Protein AF-G7L4C0-F1 (afdb_monomer_lite)

Secondary structure (DSSP, 8-state):
--HHHHHHHHHHHTTTS-HHHHHHHHHHHHHHHHHGGGS-HHHHHHHHHHHHHHHHHHHS-TTSS-SS-HHHHHHHHHHHHHHGGGGGS--SHHHHHHHHHHHHHHHHHHHHHHTT-HHHHHHHHHHHHHH--HHHHHHHHHHHHHHTTTSHHHHGGGHHHHHHHHHHHHHHHHHHHHHHHHHTT-

Foldseek 3Di:
DVVVVVVVVVVVVVVVADLVNLLVCVVPVLVVLLVQCVDDLVSVLVSLLVLLVSLCCQPVDPPDHHSDDVVSCLVVLQSLQLLLVVLPPDPDPVSNVSSVSSNVSSLSSLVSCCVRCVPVSVVSLLVQLQVPPPSNNNSSVSSCVSCCVVNVVVCVVVVVSSVVSVVVVVVVVCVVVVVVVVVVVD

Organism: Medicago truncatula (NCBI:txid3880)

Structure (mmCIF, N/CA/C/O backbone):
data_AF-G7L4C0-F1
#
_entry.id   AF-G7L4C0-F1
#
loop_
_atom_site.group_PDB
_atom_site.id
_atom_site.type_symbol
_atom_site.label_atom_id
_atom_site.label_alt_id
_atom_site.label_comp_id
_atom_site.label_asym_id
_atom_site.label_entity_id
_atom_site.label_seq_id
_atom_site.pdbx_PDB_ins_code
_atom_site.Cartn_x
_atom_site.Cartn_y
_atom_site.Cartn_z
_atom_site.occupancy
_atom_site.B_iso_or_equiv
_atom_site.auth_seq_id
_atom_site.auth_comp_id
_atom_site.auth_asym_id
_atom_site.auth_atom_id
_atom_site.pdbx_PDB_model_num
ATOM 1 N N . MET A 1 1 ? 12.589 27.013 -4.995 1.00 46.69 1 MET A N 1
ATOM 2 C CA . MET A 1 1 ? 13.591 26.708 -6.040 1.00 46.69 1 MET A CA 1
ATOM 3 C C . MET A 1 1 ? 14.436 25.452 -5.776 1.00 46.69 1 MET A C 1
ATOM 5 O O . MET A 1 1 ? 15.187 25.083 -6.658 1.00 46.69 1 MET A O 1
ATOM 9 N N . VAL A 1 2 ? 14.289 24.748 -4.636 1.00 42.28 2 VAL A N 1
ATOM 10 C CA . VAL A 1 2 ? 15.041 23.497 -4.348 1.00 42.28 2 VAL A CA 1
ATOM 11 C C . VAL A 1 2 ? 14.224 22.217 -4.628 1.00 42.28 2 VAL A C 1
ATOM 13 O O . VAL A 1 2 ? 14.793 21.168 -4.882 1.00 42.28 2 VAL A O 1
ATOM 16 N N . ARG A 1 3 ? 12.884 22.293 -4.678 1.00 45.22 3 ARG A N 1
ATOM 17 C CA . ARG A 1 3 ? 12.016 21.115 -4.902 1.00 45.22 3 ARG A CA 1
ATOM 18 C C . ARG A 1 3 ? 11.949 20.622 -6.352 1.00 45.22 3 ARG A C 1
ATOM 20 O O . ARG A 1 3 ? 11.733 19.440 -6.563 1.00 45.22 3 ARG A O 1
ATOM 27 N N . VAL A 1 4 ? 12.161 21.501 -7.331 1.00 38.66 4 VAL A N 1
ATOM 28 C CA . VAL A 1 4 ? 12.194 21.115 -8.756 1.00 38.66 4 VAL A CA 1
ATOM 29 C C . VAL A 1 4 ? 13.535 20.458 -9.095 1.00 38.66 4 VAL A C 1
ATOM 31 O O . VAL A 1 4 ? 13.555 19.432 -9.759 1.00 38.66 4 VAL A O 1
ATOM 34 N N . ALA A 1 5 ? 14.631 20.943 -8.502 1.00 39.97 5 ALA A N 1
ATOM 35 C CA . ALA A 1 5 ? 15.971 20.400 -8.713 1.00 39.97 5 ALA A CA 1
ATOM 36 C C . ALA A 1 5 ? 16.156 18.974 -8.160 1.00 39.97 5 ALA A C 1
ATOM 38 O O . ALA A 1 5 ? 16.888 18.193 -8.753 1.00 39.97 5 ALA A O 1
ATOM 39 N N . SER A 1 6 ? 15.489 18.590 -7.063 1.00 47.88 6 SER A N 1
ATOM 40 C CA . SER A 1 6 ? 15.549 17.207 -6.552 1.00 47.88 6 SER A CA 1
ATOM 41 C C . SER A 1 6 ? 14.722 16.225 -7.390 1.00 47.88 6 SER A C 1
ATOM 43 O O . SER A 1 6 ? 15.121 15.074 -7.550 1.00 47.88 6 SER A O 1
ATOM 45 N N . VAL A 1 7 ? 13.599 16.681 -7.955 1.00 45.91 7 VAL A N 1
ATOM 46 C CA . VAL A 1 7 ? 12.762 15.881 -8.865 1.00 45.91 7 VAL A CA 1
ATOM 47 C C . VAL A 1 7 ? 13.436 15.745 -10.236 1.00 45.91 7 VAL A C 1
ATOM 49 O O . VAL A 1 7 ? 13.451 14.653 -10.794 1.00 45.91 7 VAL A O 1
ATOM 52 N N . GLU A 1 8 ? 14.091 16.798 -10.736 1.00 42.41 8 GLU A N 1
ATOM 53 C CA . GLU A 1 8 ? 14.935 16.729 -11.938 1.00 42.41 8 GLU A CA 1
ATOM 54 C C . GLU A 1 8 ? 16.217 15.921 -11.716 1.00 42.41 8 GLU A C 1
ATOM 56 O O . GLU A 1 8 ? 16.622 15.195 -12.617 1.00 42.41 8 GLU A O 1
ATOM 61 N N . ALA A 1 9 ? 16.838 15.968 -10.531 1.00 46.66 9 ALA A N 1
ATOM 62 C CA . ALA A 1 9 ? 18.012 15.148 -10.226 1.00 46.66 9 ALA A CA 1
ATOM 63 C C . ALA A 1 9 ? 17.666 13.652 -10.161 1.00 46.66 9 ALA A C 1
ATOM 65 O O . ALA A 1 9 ? 18.400 12.838 -10.716 1.00 46.66 9 ALA A O 1
ATOM 66 N N . LEU A 1 10 ? 16.523 13.279 -9.572 1.00 46.22 10 LEU A N 1
ATOM 67 C CA . LEU A 1 10 ? 16.006 11.909 -9.660 1.00 46.22 10 LEU A CA 1
ATOM 68 C C . LEU A 1 10 ? 15.634 11.549 -11.107 1.00 46.22 10 LEU A C 1
ATOM 70 O O . LEU A 1 10 ? 16.031 10.487 -11.571 1.00 46.22 10 LEU A O 1
ATOM 74 N N . GLY A 1 11 ? 14.983 12.442 -11.858 1.00 47.16 11 GLY A N 1
ATOM 75 C CA . GLY A 1 11 ? 14.680 12.234 -13.281 1.00 47.16 11 GLY A CA 1
ATOM 76 C C . GLY A 1 11 ? 15.923 12.030 -14.164 1.00 47.16 11 GLY A C 1
ATOM 77 O O . GLY A 1 11 ? 15.908 11.192 -15.061 1.00 47.16 11 GLY A O 1
ATOM 78 N N . GLN A 1 12 ? 17.026 12.728 -13.872 1.00 42.75 12 GLN A N 1
ATOM 79 C CA . GLN A 1 12 ? 18.325 12.586 -14.546 1.00 42.75 12 GLN A CA 1
ATOM 80 C C . GLN A 1 12 ? 19.088 11.324 -14.097 1.00 42.75 12 GLN A C 1
ATOM 82 O O . GLN A 1 12 ? 19.770 10.698 -14.906 1.00 42.75 12 GLN A O 1
ATOM 87 N N . MET A 1 13 ? 18.947 10.895 -12.835 1.00 46.47 13 MET A N 1
ATOM 88 C CA . MET A 1 13 ? 19.546 9.649 -12.325 1.00 46.47 13 MET A CA 1
ATOM 89 C C . MET A 1 13 ? 18.789 8.388 -12.775 1.00 46.47 13 MET A C 1
ATOM 91 O O . MET A 1 13 ? 19.400 7.332 -12.933 1.00 46.47 13 MET A O 1
ATOM 95 N N . VAL A 1 14 ? 17.486 8.482 -13.051 1.00 49.28 14 VAL A N 1
ATOM 96 C CA . VAL A 1 14 ? 16.682 7.381 -13.618 1.00 49.28 14 VAL A CA 1
ATOM 97 C C . VAL A 1 14 ? 17.096 7.062 -15.066 1.00 49.28 14 VAL A C 1
ATOM 99 O O . VAL A 1 14 ? 16.916 5.935 -15.514 1.00 49.28 14 VAL A O 1
ATOM 102 N N . GLY A 1 15 ? 17.771 7.985 -15.764 1.00 50.19 15 GLY A N 1
ATOM 103 C CA . GLY A 1 15 ? 18.451 7.698 -17.034 1.00 50.19 15 GLY A CA 1
ATOM 104 C C . GLY A 1 15 ? 19.737 6.859 -16.908 1.00 50.19 15 GLY A C 1
ATOM 105 O O . GLY A 1 15 ? 20.252 6.393 -17.922 1.00 50.19 15 GLY A O 1
ATOM 106 N N . LEU A 1 16 ? 20.265 6.654 -15.691 1.00 54.69 16 LEU A N 1
ATOM 107 C CA . LEU A 1 16 ? 21.545 5.968 -15.436 1.00 54.69 16 LEU A CA 1
ATOM 108 C C . LEU A 1 16 ? 21.395 4.569 -14.822 1.00 54.69 16 LEU A C 1
ATOM 110 O O . LEU A 1 16 ? 22.325 3.768 -14.910 1.00 54.69 16 LEU A O 1
ATOM 114 N N . ILE A 1 17 ? 20.250 4.258 -14.208 1.00 68.88 17 ILE A N 1
ATOM 115 C CA . ILE A 1 17 ? 19.979 2.937 -13.630 1.00 68.88 17 ILE A CA 1
ATOM 116 C C . ILE A 1 17 ? 19.065 2.168 -14.578 1.00 68.88 17 ILE A C 1
ATOM 118 O O . ILE A 1 17 ? 17.900 2.502 -14.769 1.00 68.88 17 ILE A O 1
ATOM 122 N N . THR A 1 18 ? 19.591 1.095 -15.158 1.00 82.56 18 THR A N 1
ATOM 123 C CA . THR A 1 18 ? 18.788 0.177 -15.972 1.00 82.56 18 THR A CA 1
ATOM 124 C C . THR A 1 18 ? 17.729 -0.516 -15.114 1.00 82.56 18 THR A C 1
ATOM 126 O O . THR A 1 18 ? 17.946 -0.780 -13.928 1.00 82.56 18 THR A O 1
ATOM 129 N N . ARG A 1 19 ? 16.605 -0.918 -15.722 1.00 86.00 19 ARG A N 1
ATOM 130 C CA . ARG A 1 19 ? 15.569 -1.725 -15.051 1.00 86.00 19 ARG A CA 1
ATOM 131 C C . ARG A 1 19 ? 16.166 -2.932 -14.312 1.00 86.00 19 ARG A C 1
ATOM 133 O O . ARG A 1 19 ? 15.780 -3.223 -13.187 1.00 86.00 19 ARG A O 1
ATOM 140 N N . THR A 1 20 ? 17.162 -3.598 -14.891 1.00 86.38 20 THR A N 1
ATOM 141 C CA . THR A 1 20 ? 17.852 -4.732 -14.257 1.00 8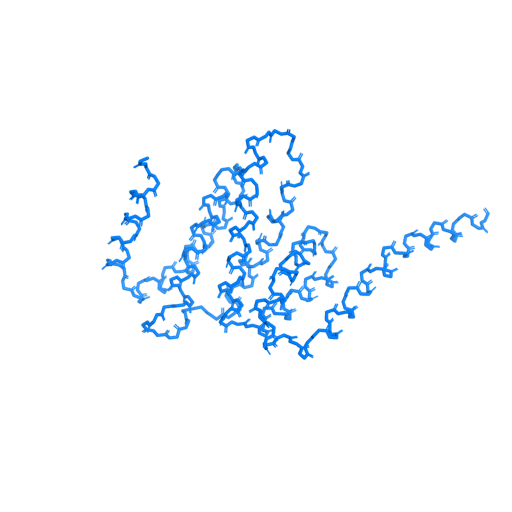6.38 20 THR A CA 1
ATOM 142 C C . THR A 1 20 ? 18.596 -4.334 -12.980 1.00 86.38 20 THR A C 1
ATOM 144 O O . THR A 1 20 ? 18.480 -5.020 -11.966 1.00 86.38 20 THR A O 1
ATOM 147 N N . GLN A 1 21 ? 19.327 -3.216 -12.999 1.00 89.50 21 GLN A N 1
ATOM 148 C CA . GLN A 1 21 ? 20.036 -2.711 -11.819 1.00 89.50 21 GLN A CA 1
ATOM 149 C C . GLN A 1 21 ? 19.066 -2.274 -10.722 1.00 89.50 21 GLN A C 1
ATOM 151 O O . GLN A 1 21 ? 19.291 -2.589 -9.554 1.00 89.50 21 GLN A O 1
ATOM 156 N N . LEU A 1 22 ? 17.965 -1.611 -11.092 1.00 90.75 22 LEU A N 1
ATOM 157 C CA . LEU A 1 22 ? 16.922 -1.259 -10.136 1.00 90.75 22 LEU A CA 1
ATOM 158 C C . LEU A 1 22 ? 16.329 -2.525 -9.505 1.00 90.75 22 LEU A C 1
ATOM 160 O O . LEU A 1 22 ? 16.267 -2.602 -8.281 1.00 90.75 22 LEU A O 1
ATOM 164 N N . LYS A 1 23 ? 15.999 -3.555 -10.303 1.00 91.69 23 LYS A N 1
ATOM 165 C CA . 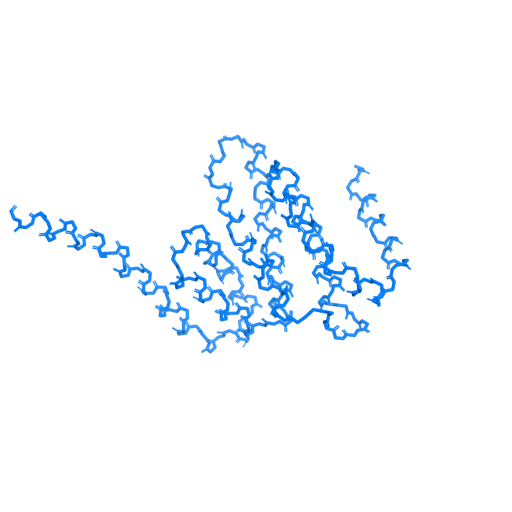LYS A 1 23 ? 15.450 -4.824 -9.788 1.00 91.69 23 LYS A CA 1
ATOM 166 C C . LYS A 1 23 ? 16.377 -5.461 -8.762 1.00 91.69 23 LYS A C 1
ATOM 168 O O . LYS A 1 23 ? 15.925 -5.873 -7.701 1.00 91.69 23 LYS A O 1
ATOM 173 N N . ALA A 1 24 ? 17.673 -5.498 -9.063 1.00 92.94 24 ALA A N 1
ATOM 174 C CA . ALA A 1 24 ? 18.680 -6.052 -8.166 1.00 92.94 24 ALA A CA 1
ATOM 175 C C . ALA A 1 24 ? 18.851 -5.239 -6.867 1.00 92.94 24 ALA A C 1
ATOM 177 O O . ALA A 1 24 ? 19.256 -5.791 -5.846 1.00 92.94 24 ALA A O 1
ATOM 178 N N . ALA A 1 25 ? 18.550 -3.937 -6.886 1.00 92.81 25 ALA A N 1
ATOM 179 C CA . ALA A 1 25 ? 18.679 -3.061 -5.725 1.00 92.81 25 ALA A CA 1
ATOM 180 C C . ALA A 1 25 ? 17.447 -3.071 -4.801 1.00 92.81 25 ALA A C 1
ATOM 182 O O . ALA A 1 25 ? 17.597 -2.805 -3.605 1.00 92.81 25 ALA A O 1
ATOM 183 N N . LEU A 1 26 ? 16.254 -3.393 -5.318 1.00 92.88 26 LEU A N 1
ATOM 184 C CA . LEU A 1 26 ? 14.985 -3.347 -4.573 1.00 92.88 26 LEU A CA 1
ATOM 185 C C . LEU A 1 26 ? 15.014 -4.076 -3.216 1.00 92.88 26 LEU A C 1
ATOM 187 O O . LEU A 1 26 ? 14.618 -3.444 -2.233 1.00 92.88 26 LEU A O 1
ATOM 191 N N . PRO A 1 27 ? 15.550 -5.312 -3.094 1.00 92.81 27 PRO A N 1
ATOM 192 C CA . PRO A 1 27 ? 15.566 -6.035 -1.818 1.00 92.81 27 PRO A CA 1
ATOM 193 C C . PRO A 1 27 ? 16.335 -5.321 -0.702 1.00 92.81 27 PRO A C 1
ATOM 195 O O . PRO A 1 27 ? 16.111 -5.589 0.473 1.00 92.81 27 PRO A O 1
ATOM 198 N N . ARG A 1 28 ? 17.255 -4.414 -1.055 1.00 93.06 28 ARG A N 1
ATOM 199 C CA . ARG A 1 28 ? 18.009 -3.596 -0.096 1.00 93.06 28 ARG A CA 1
ATOM 200 C C . ARG A 1 28 ? 17.400 -2.212 0.087 1.00 93.06 28 ARG A C 1
ATOM 202 O O . ARG A 1 28 ? 17.332 -1.727 1.209 1.00 93.06 28 ARG A O 1
ATOM 209 N N . LEU A 1 29 ? 16.965 -1.583 -1.004 1.00 92.38 29 LEU A N 1
ATOM 210 C CA . LEU A 1 29 ? 16.418 -0.226 -0.976 1.00 92.38 29 LEU A CA 1
ATOM 211 C C . LEU A 1 29 ? 15.126 -0.144 -0.166 1.00 92.38 29 LEU A C 1
ATOM 213 O O . LEU A 1 29 ? 14.980 0.777 0.633 1.00 92.38 29 LEU A O 1
ATOM 217 N N . VAL A 1 30 ? 14.212 -1.103 -0.348 1.00 93.31 30 VAL A N 1
ATOM 218 C CA . VAL A 1 30 ? 12.911 -1.086 0.332 1.00 93.31 30 VAL A CA 1
ATOM 219 C C . VAL A 1 30 ? 13.085 -1.113 1.858 1.00 93.31 30 VAL A C 1
ATOM 221 O O . VAL A 1 30 ? 12.623 -0.167 2.496 1.00 93.31 30 VAL A O 1
ATOM 224 N N . PRO A 1 31 ? 13.813 -2.074 2.470 1.00 92.88 31 PRO A N 1
ATOM 225 C CA . PRO A 1 31 ? 14.050 -2.057 3.915 1.00 92.88 31 PRO A CA 1
ATOM 226 C C . PRO A 1 31 ? 14.719 -0.773 4.417 1.00 92.88 31 PRO A C 1
ATOM 228 O O . PRO A 1 31 ? 14.292 -0.228 5.430 1.00 92.88 31 PRO A O 1
ATOM 231 N N . THR A 1 32 ? 15.719 -0.247 3.697 1.00 94.38 32 THR A N 1
ATOM 232 C CA . THR A 1 32 ? 16.396 1.002 4.086 1.00 94.38 32 THR A CA 1
ATOM 233 C C . THR A 1 32 ? 15.437 2.191 4.116 1.00 94.38 32 THR A C 1
ATOM 235 O O . THR A 1 32 ? 15.505 2.998 5.037 1.00 94.38 32 THR A O 1
ATOM 238 N N . ILE A 1 33 ? 14.518 2.298 3.152 1.00 94.25 33 ILE A N 1
ATOM 239 C CA . ILE A 1 33 ? 13.485 3.344 3.167 1.00 94.25 33 ILE A CA 1
ATOM 240 C C . ILE A 1 33 ? 12.526 3.131 4.344 1.00 94.25 33 ILE A C 1
ATOM 242 O O . ILE A 1 33 ? 12.185 4.090 5.033 1.00 94.25 33 ILE A O 1
ATOM 246 N N . LEU A 1 34 ? 12.116 1.888 4.615 1.00 93.25 34 LEU A N 1
ATOM 247 C CA . LEU A 1 34 ? 11.209 1.578 5.725 1.00 93.25 34 LEU A CA 1
ATOM 248 C C . LEU A 1 34 ? 11.815 1.911 7.101 1.00 93.25 34 LEU A C 1
ATOM 250 O O . LEU A 1 34 ? 11.098 2.343 8.002 1.00 93.25 34 LEU A O 1
ATOM 254 N N . GLU A 1 35 ? 13.132 1.789 7.275 1.00 93.62 35 GLU A N 1
ATOM 255 C CA . GLU A 1 35 ? 13.812 2.184 8.518 1.00 93.62 35 GLU A CA 1
ATOM 256 C C . GLU A 1 35 ? 13.719 3.688 8.817 1.00 93.62 35 GLU A C 1
ATOM 258 O O . GLU A 1 35 ? 13.767 4.082 9.987 1.00 93.62 35 GLU A O 1
ATOM 263 N N . LEU A 1 36 ? 13.543 4.528 7.792 1.00 92.44 36 LEU A N 1
ATOM 264 C CA . LEU A 1 36 ? 13.436 5.980 7.948 1.00 92.44 36 LEU A CA 1
ATOM 265 C C . LEU A 1 36 ? 12.127 6.417 8.618 1.00 92.44 36 LEU A C 1
ATOM 267 O O . LEU A 1 36 ? 12.099 7.482 9.224 1.00 92.44 36 LEU A O 1
ATOM 271 N N . TYR A 1 37 ? 11.077 5.588 8.613 1.00 90.25 37 TYR A N 1
ATOM 272 C CA . TYR A 1 37 ? 9.820 5.887 9.320 1.00 90.25 37 TYR A CA 1
ATOM 273 C C . TYR A 1 37 ? 9.968 5.905 10.847 1.00 90.25 37 TYR A C 1
ATOM 275 O O . TYR A 1 37 ? 9.085 6.389 11.545 1.00 90.25 37 TYR A O 1
ATOM 283 N N . LYS A 1 38 ? 11.085 5.392 11.382 1.00 88.06 38 LYS A N 1
ATOM 284 C CA . LYS A 1 38 ? 11.413 5.457 12.817 1.00 88.06 38 LYS A CA 1
ATOM 285 C C . LYS A 1 38 ? 12.023 6.805 13.229 1.00 88.06 38 LYS A C 1
ATOM 287 O O . LYS A 1 38 ? 12.398 6.972 14.388 1.00 88.06 38 LYS A O 1
ATOM 292 N N . LYS A 1 39 ? 12.240 7.711 12.273 1.00 88.69 39 LYS A N 1
ATOM 293 C CA . LYS A 1 39 ? 12.786 9.056 12.495 1.00 88.69 39 LYS A CA 1
ATOM 294 C C . LYS A 1 39 ? 11.645 10.054 12.721 1.00 88.69 39 LYS A C 1
ATOM 296 O O . LYS A 1 39 ? 10.512 9.658 12.975 1.00 88.69 39 LYS A O 1
ATOM 301 N N . ASP A 1 40 ? 11.962 11.343 12.698 1.00 87.62 40 ASP A N 1
ATOM 302 C CA . ASP A 1 40 ? 10.970 12.410 12.802 1.00 87.62 40 ASP A CA 1
ATOM 303 C C . ASP A 1 40 ? 10.009 12.453 11.596 1.00 87.62 40 ASP A C 1
ATOM 305 O O . ASP A 1 40 ? 10.216 11.798 10.568 1.00 87.62 40 ASP A O 1
ATOM 309 N N . LEU A 1 41 ? 8.939 13.239 11.743 1.00 86.12 41 LEU A N 1
ATOM 310 C CA . LEU A 1 41 ? 7.840 13.334 10.783 1.00 86.12 41 LEU A CA 1
ATOM 311 C C . LEU A 1 41 ? 8.288 13.833 9.398 1.00 86.12 41 LEU A C 1
ATOM 313 O O . LEU A 1 41 ? 7.778 13.350 8.386 1.00 86.12 41 LEU A O 1
ATOM 317 N N . ASP A 1 42 ? 9.250 14.757 9.330 1.00 88.50 42 ASP A N 1
ATOM 318 C CA . ASP A 1 42 ? 9.755 15.274 8.055 1.00 88.50 42 ASP A CA 1
ATOM 319 C C . ASP A 1 42 ? 10.533 14.192 7.297 1.00 88.50 42 ASP A C 1
ATOM 321 O O . ASP A 1 42 ? 10.352 14.011 6.087 1.00 88.50 42 ASP A O 1
ATOM 325 N N . VAL A 1 43 ? 11.362 13.420 8.006 1.00 90.50 43 VAL A N 1
ATOM 326 C CA . VAL A 1 43 ? 12.089 12.285 7.420 1.00 90.50 43 VAL A CA 1
ATOM 327 C C . VAL A 1 43 ? 11.130 11.173 6.988 1.00 90.50 43 VAL A C 1
ATOM 329 O O . VAL A 1 43 ? 11.290 10.630 5.893 1.00 90.50 43 VAL A O 1
ATOM 332 N N . ALA A 1 44 ? 10.105 10.864 7.786 1.00 90.69 44 ALA A N 1
ATOM 333 C CA . A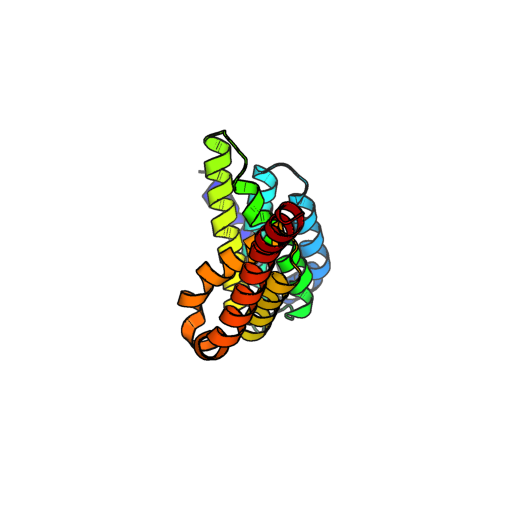LA A 1 44 ? 9.075 9.889 7.423 1.00 90.69 44 ALA A CA 1
ATOM 334 C C . ALA A 1 44 ? 8.284 10.320 6.172 1.00 90.69 44 ALA A C 1
ATOM 336 O O . ALA A 1 44 ? 8.018 9.506 5.280 1.00 90.69 44 ALA A O 1
ATOM 337 N N . PHE A 1 45 ? 7.977 11.613 6.040 1.00 91.12 45 PHE A N 1
ATOM 338 C CA . PHE A 1 45 ? 7.347 12.155 4.838 1.00 91.12 45 PHE A CA 1
ATOM 339 C C . PHE A 1 45 ? 8.236 11.982 3.597 1.00 91.12 45 PHE A C 1
ATOM 341 O O . PHE A 1 45 ? 7.777 11.469 2.574 1.00 91.12 45 PHE A O 1
ATOM 348 N N . LEU A 1 46 ? 9.526 12.326 3.686 1.00 93.00 46 LEU A N 1
ATOM 349 C CA . LEU A 1 46 ? 10.473 12.124 2.581 1.00 93.00 46 LEU A CA 1
ATOM 350 C C . LEU A 1 46 ? 10.651 10.642 2.223 1.00 93.00 46 LEU A C 1
ATOM 352 O O . LEU A 1 46 ? 10.769 10.303 1.039 1.00 93.00 46 LEU A O 1
ATOM 356 N N . ALA A 1 47 ? 10.637 9.755 3.220 1.00 94.44 47 ALA A N 1
ATOM 357 C CA . ALA A 1 47 ? 10.654 8.312 3.009 1.00 94.44 47 ALA A CA 1
ATOM 358 C C . ALA A 1 47 ? 9.406 7.843 2.247 1.00 94.44 47 ALA A C 1
ATOM 360 O O . ALA A 1 47 ? 9.522 7.033 1.328 1.00 94.44 47 ALA A O 1
ATOM 361 N N . THR A 1 48 ? 8.236 8.411 2.554 1.00 94.69 48 THR A N 1
ATOM 362 C CA . THR A 1 48 ? 6.975 8.119 1.854 1.00 94.69 48 THR A CA 1
ATOM 363 C C . THR A 1 48 ? 7.029 8.543 0.389 1.00 94.69 48 THR A C 1
ATOM 365 O O . THR A 1 48 ? 6.749 7.725 -0.485 1.00 94.69 48 THR A O 1
ATOM 368 N N . CYS A 1 49 ? 7.486 9.765 0.094 1.00 95.81 49 CYS A N 1
ATOM 369 C CA . CYS A 1 49 ? 7.670 10.221 -1.290 1.00 95.81 49 CYS A CA 1
ATOM 370 C C . CYS A 1 49 ? 8.681 9.357 -2.058 1.00 95.81 49 CYS A C 1
ATOM 372 O O . CYS A 1 49 ? 8.478 9.014 -3.223 1.00 95.81 49 CYS A O 1
ATOM 374 N N . SER A 1 50 ? 9.784 8.982 -1.405 1.00 95.56 50 SER A N 1
ATOM 375 C CA . SER A 1 50 ? 10.807 8.122 -2.012 1.00 95.56 50 SER A CA 1
ATOM 376 C C . SER A 1 50 ? 10.251 6.736 -2.332 1.00 95.56 50 SER A C 1
ATOM 378 O O . SER A 1 50 ? 10.505 6.201 -3.412 1.00 95.56 50 SER A O 1
ATOM 380 N N . LEU A 1 51 ? 9.453 6.175 -1.421 1.00 96.31 51 LEU A N 1
ATOM 381 C CA . LEU A 1 51 ? 8.795 4.891 -1.607 1.00 96.31 51 LEU A CA 1
ATOM 382 C C . LEU A 1 51 ? 7.766 4.937 -2.739 1.00 96.31 51 LEU A C 1
ATOM 384 O O . LEU A 1 51 ? 7.767 4.044 -3.578 1.00 96.31 51 LEU A O 1
ATOM 388 N N . HIS A 1 52 ? 6.937 5.979 -2.811 1.00 96.88 52 HIS A N 1
ATOM 389 C CA . HIS A 1 52 ? 5.977 6.158 -3.901 1.00 96.88 52 HIS A CA 1
ATOM 390 C C . HIS A 1 52 ? 6.677 6.199 -5.268 1.00 96.88 52 HIS A C 1
ATOM 392 O O . HIS A 1 52 ? 6.302 5.462 -6.182 1.00 96.88 52 HIS A O 1
ATOM 398 N N . ASN A 1 53 ? 7.748 6.989 -5.396 1.00 94.56 53 ASN A N 1
ATOM 399 C CA . ASN A 1 53 ? 8.543 7.048 -6.625 1.00 94.56 53 ASN A CA 1
ATOM 400 C C . ASN A 1 53 ? 9.155 5.686 -6.980 1.00 94.56 53 ASN A C 1
ATOM 402 O O . ASN A 1 53 ? 9.142 5.285 -8.145 1.00 94.56 53 ASN A O 1
ATOM 406 N N . LEU A 1 54 ? 9.651 4.952 -5.979 1.00 94.50 54 LEU A N 1
ATOM 407 C CA . LEU A 1 54 ? 10.188 3.607 -6.168 1.00 94.50 54 LEU A CA 1
ATOM 408 C C . LEU A 1 54 ? 9.107 2.619 -6.633 1.00 94.50 54 LEU A C 1
ATOM 410 O O . LEU A 1 54 ? 9.362 1.822 -7.535 1.00 94.50 54 LEU A O 1
ATOM 414 N N . LEU A 1 55 ? 7.900 2.679 -6.062 1.00 96.06 55 LEU A N 1
ATOM 415 C CA . LEU A 1 55 ? 6.755 1.859 -6.470 1.00 96.06 55 LEU A CA 1
ATOM 416 C C . LEU A 1 55 ? 6.331 2.177 -7.907 1.00 96.06 55 LEU A C 1
ATOM 418 O O . LEU A 1 55 ? 6.167 1.255 -8.698 1.00 96.06 55 LEU A O 1
ATOM 422 N N . ASN A 1 56 ? 6.242 3.454 -8.291 1.00 94.44 56 ASN A N 1
ATOM 423 C CA . ASN A 1 56 ? 5.933 3.831 -9.676 1.00 94.44 56 ASN A CA 1
ATOM 424 C C . ASN A 1 56 ? 6.971 3.271 -10.655 1.00 94.44 56 ASN A C 1
ATOM 426 O O . ASN A 1 56 ? 6.609 2.639 -11.646 1.00 94.44 56 ASN A O 1
ATOM 430 N N . ALA A 1 57 ? 8.261 3.439 -10.351 1.00 92.31 57 ALA A N 1
ATOM 431 C CA . ALA A 1 57 ? 9.338 2.940 -11.202 1.00 92.31 57 ALA A CA 1
ATOM 432 C C . ALA A 1 57 ? 9.385 1.403 -11.283 1.00 92.31 57 ALA A C 1
ATOM 434 O O . ALA A 1 57 ? 9.756 0.855 -12.321 1.00 92.31 57 ALA A O 1
ATOM 435 N N . SER A 1 58 ? 9.027 0.707 -10.199 1.00 93.94 58 SER A N 1
ATOM 436 C CA . SER A 1 58 ? 9.105 -0.757 -10.116 1.00 93.94 58 SER A CA 1
ATOM 437 C C . SER A 1 58 ? 7.851 -1.485 -10.593 1.00 93.94 58 SER A C 1
ATOM 439 O O . SER A 1 58 ? 7.961 -2.625 -11.040 1.00 93.94 58 SER A O 1
ATOM 441 N N . LEU A 1 59 ? 6.676 -0.858 -10.531 1.00 95.69 59 LEU A N 1
ATOM 442 C CA . LEU A 1 59 ? 5.399 -1.507 -10.837 1.00 95.69 59 LEU A CA 1
ATOM 443 C C . LEU A 1 59 ? 4.767 -1.017 -12.142 1.00 95.69 59 LEU A C 1
ATOM 445 O O . LEU A 1 59 ? 4.169 -1.821 -12.849 1.00 95.69 59 LEU A O 1
ATOM 449 N N . LEU A 1 60 ? 4.918 0.267 -12.482 1.00 91.94 60 LEU A N 1
ATOM 450 C CA . LEU A 1 60 ? 4.237 0.901 -13.621 1.00 91.94 60 LEU A CA 1
ATOM 451 C C . LEU A 1 60 ? 5.172 1.206 -14.802 1.00 91.94 60 LEU A C 1
ATOM 453 O O . LEU A 1 60 ? 4.845 2.017 -15.665 1.00 91.94 60 LEU A O 1
ATOM 457 N N . SER A 1 61 ? 6.358 0.595 -14.849 1.00 82.19 61 SER A N 1
ATOM 458 C CA . SER A 1 61 ? 7.303 0.834 -15.942 1.00 82.19 61 SER A CA 1
ATOM 459 C C . SER A 1 61 ? 6.741 0.358 -17.284 1.00 82.19 61 SER A C 1
ATOM 461 O O . SER A 1 61 ? 6.425 -0.815 -17.442 1.00 82.19 61 SER A O 1
ATOM 463 N N . GLU A 1 62 ? 6.742 1.226 -18.298 1.00 77.88 62 GLU A N 1
ATOM 464 C CA . GLU A 1 62 ? 6.351 0.862 -19.673 1.00 77.88 62 GLU A CA 1
ATOM 465 C C . GLU A 1 62 ? 7.296 -0.169 -20.321 1.00 77.88 62 GLU A C 1
ATOM 467 O O . GLU A 1 62 ? 6.976 -0.782 -21.336 1.00 77.88 62 GLU A O 1
ATOM 472 N N . SER A 1 63 ? 8.481 -0.374 -19.738 1.00 78.25 63 SER A N 1
ATOM 473 C CA . SER A 1 63 ? 9.544 -1.213 -20.302 1.00 78.25 63 SER A CA 1
ATOM 474 C C . SER A 1 63 ? 9.427 -2.710 -19.974 1.00 78.25 63 SER A C 1
ATOM 476 O O . SER A 1 63 ? 10.310 -3.490 -20.339 1.00 78.25 63 SER A O 1
ATOM 478 N N . GLY A 1 64 ? 8.372 -3.140 -19.276 1.00 84.31 64 GLY A N 1
ATOM 479 C CA . GLY A 1 64 ? 8.133 -4.553 -18.991 1.00 84.31 64 GLY A CA 1
ATOM 480 C C . GLY A 1 64 ? 7.126 -4.795 -17.866 1.00 84.31 64 GLY A C 1
ATOM 481 O O . GLY A 1 64 ? 6.527 -3.851 -17.366 1.00 84.31 64 GLY A O 1
ATOM 482 N N . PRO A 1 65 ? 6.949 -6.057 -17.435 1.00 91.81 65 PRO A N 1
ATOM 483 C CA . PRO A 1 65 ? 6.056 -6.382 -16.323 1.00 91.81 65 PRO A CA 1
ATOM 484 C C . PRO A 1 65 ? 6.519 -5.723 -15.008 1.00 91.81 65 PRO A C 1
ATOM 486 O O . PRO A 1 65 ? 7.651 -5.230 -14.927 1.00 91.81 65 PRO A O 1
ATOM 489 N N . PRO A 1 66 ? 5.707 -5.762 -13.944 1.00 95.06 66 PRO A N 1
ATOM 490 C CA . PRO A 1 66 ? 6.144 -5.366 -12.610 1.00 95.06 66 PRO A CA 1
ATOM 491 C C . PRO A 1 66 ? 7.437 -6.077 -12.185 1.00 95.06 66 PRO A C 1
ATOM 493 O O . PRO A 1 66 ? 7.737 -7.206 -12.583 1.00 95.06 66 PRO A O 1
ATOM 496 N N . MET A 1 67 ? 8.264 -5.383 -11.411 1.00 94.94 67 MET A N 1
ATOM 497 C CA . MET A 1 67 ? 9.566 -5.883 -10.963 1.00 94.94 67 MET A CA 1
ATOM 498 C C . MET A 1 67 ? 9.486 -6.653 -9.645 1.00 94.94 67 MET A C 1
ATOM 500 O O . MET A 1 67 ? 10.420 -7.401 -9.354 1.00 94.94 67 MET A O 1
ATOM 504 N N . LEU A 1 68 ? 8.400 -6.452 -8.901 1.00 95.12 68 LEU A N 1
ATOM 505 C CA . LEU A 1 68 ? 8.072 -7.061 -7.615 1.00 95.12 68 LEU A CA 1
ATOM 506 C C . LEU A 1 68 ? 6.725 -7.752 -7.740 1.00 95.12 68 LEU A C 1
ATOM 508 O O . LEU A 1 68 ? 5.805 -7.161 -8.316 1.00 95.12 68 LEU A O 1
ATOM 512 N N . ASP A 1 69 ? 6.611 -8.939 -7.162 1.00 96.38 69 ASP A N 1
ATOM 513 C CA . ASP A 1 69 ? 5.327 -9.613 -7.019 1.00 96.38 69 ASP A CA 1
ATOM 514 C C . ASP A 1 69 ? 4.590 -9.053 -5.794 1.00 96.38 69 ASP A C 1
ATOM 516 O O . ASP A 1 69 ? 5.162 -8.338 -4.966 1.00 96.38 69 ASP A O 1
ATOM 520 N N . PHE A 1 70 ? 3.296 -9.347 -5.656 1.00 97.81 70 PHE A N 1
ATOM 521 C CA . PHE A 1 70 ? 2.518 -8.799 -4.541 1.00 97.81 70 PHE A CA 1
ATOM 522 C C . PHE A 1 70 ? 3.059 -9.229 -3.167 1.00 97.81 70 PHE A C 1
ATOM 524 O O . PHE A 1 70 ? 3.042 -8.437 -2.224 1.00 97.81 70 PHE A O 1
ATOM 531 N N . GLU A 1 71 ? 3.584 -10.454 -3.052 1.00 96.81 71 GLU A N 1
ATOM 532 C CA . GLU A 1 71 ? 4.157 -10.981 -1.807 1.00 96.81 71 GLU A CA 1
ATOM 533 C C . GLU A 1 71 ? 5.300 -10.098 -1.282 1.00 96.81 71 GLU A C 1
ATOM 535 O O . GLU A 1 71 ? 5.302 -9.742 -0.098 1.00 96.81 71 GLU A O 1
ATOM 540 N N . ASP A 1 72 ? 6.179 -9.625 -2.174 1.00 95.50 72 ASP A N 1
ATOM 541 C CA . ASP A 1 72 ? 7.287 -8.715 -1.852 1.00 95.50 72 ASP A CA 1
ATOM 542 C C . ASP A 1 72 ? 6.800 -7.362 -1.293 1.00 95.50 72 ASP A C 1
ATOM 544 O O . ASP A 1 72 ? 7.512 -6.674 -0.555 1.00 95.50 72 ASP A O 1
ATOM 548 N N . LEU A 1 73 ? 5.573 -6.956 -1.639 1.00 97.38 73 LEU A N 1
ATOM 549 C CA . LEU A 1 73 ? 4.981 -5.680 -1.234 1.00 97.38 73 LEU A CA 1
ATOM 550 C C . LEU A 1 73 ? 4.283 -5.752 0.128 1.00 97.38 73 LEU A C 1
ATOM 552 O O . LEU A 1 73 ? 4.089 -4.714 0.762 1.00 97.38 73 LEU A O 1
ATOM 556 N N . THR A 1 74 ? 3.920 -6.940 0.614 1.00 96.62 74 THR A N 1
ATOM 557 C CA . THR A 1 74 ? 3.081 -7.101 1.817 1.00 96.62 74 THR A CA 1
ATOM 558 C C . THR A 1 74 ? 3.668 -6.449 3.073 1.00 96.62 74 THR A C 1
ATOM 560 O O . THR A 1 74 ? 2.936 -5.796 3.823 1.00 96.62 74 THR A O 1
ATOM 563 N N . LEU A 1 75 ? 4.985 -6.558 3.288 1.00 94.81 75 LEU A N 1
ATOM 564 C CA . LEU A 1 75 ? 5.684 -5.918 4.410 1.00 94.81 75 LEU A CA 1
ATOM 565 C C . LEU A 1 75 ? 5.646 -4.388 4.306 1.00 94.81 75 LEU A C 1
ATOM 567 O O . LEU A 1 75 ? 5.385 -3.689 5.289 1.00 94.81 75 LEU A O 1
ATOM 571 N N . THR A 1 76 ? 5.880 -3.875 3.100 1.00 96.44 76 THR A N 1
ATOM 572 C CA . THR A 1 76 ? 5.843 -2.443 2.789 1.00 96.44 76 THR A CA 1
ATOM 573 C C . THR A 1 76 ? 4.450 -1.882 3.055 1.00 96.44 76 THR A C 1
ATOM 575 O O . THR A 1 76 ? 4.301 -0.929 3.817 1.00 96.44 76 THR A O 1
ATOM 578 N N . LEU A 1 77 ? 3.416 -2.522 2.504 1.00 97.69 77 LEU A N 1
ATOM 579 C CA . LEU A 1 77 ? 2.019 -2.140 2.714 1.00 97.69 77 LEU A CA 1
ATOM 580 C C . LEU A 1 77 ? 1.646 -2.208 4.197 1.00 97.69 77 LEU A C 1
ATOM 582 O O . LEU A 1 77 ? 1.041 -1.278 4.720 1.00 97.69 77 LEU A O 1
ATOM 586 N N . GLY A 1 78 ? 2.054 -3.272 4.895 1.00 95.56 78 GLY A N 1
ATOM 587 C CA . GLY A 1 78 ? 1.817 -3.438 6.328 1.00 95.56 78 GLY A CA 1
ATOM 588 C C . GLY A 1 78 ? 2.434 -2.322 7.170 1.00 95.56 78 GLY A C 1
ATOM 589 O O . GLY A 1 78 ? 1.808 -1.877 8.126 1.00 95.56 78 GLY A O 1
ATOM 590 N N . THR A 1 79 ? 3.612 -1.833 6.777 1.00 93.88 79 THR A N 1
ATOM 591 C CA . THR A 1 79 ? 4.300 -0.713 7.437 1.00 93.88 79 THR A CA 1
ATOM 592 C C . THR A 1 79 ? 3.602 0.622 7.180 1.00 93.88 79 THR A C 1
ATOM 594 O O . THR A 1 79 ? 3.531 1.456 8.076 1.00 93.88 79 THR A O 1
ATOM 597 N N . LEU A 1 80 ? 3.050 0.826 5.980 1.00 95.38 80 LEU A N 1
ATOM 598 C CA . LEU A 1 80 ? 2.376 2.071 5.601 1.00 95.38 80 LEU A CA 1
ATOM 599 C C . LEU A 1 80 ? 1.010 2.274 6.269 1.00 95.38 80 LEU A C 1
ATOM 601 O O . LEU A 1 80 ? 0.599 3.415 6.472 1.00 95.38 80 LEU A O 1
ATOM 605 N N . LEU A 1 81 ? 0.292 1.200 6.608 1.00 94.06 81 LEU A N 1
ATOM 606 C CA . LEU A 1 81 ? -1.031 1.309 7.233 1.00 94.06 81 LEU A CA 1
ATOM 607 C C . LEU A 1 81 ? -1.027 2.127 8.540 1.00 94.06 81 LEU A C 1
ATOM 609 O O . LEU A 1 81 ? -1.796 3.085 8.616 1.00 94.06 81 LEU A O 1
ATOM 613 N N . PRO A 1 82 ? -0.183 1.834 9.550 1.00 90.81 82 PRO A N 1
ATOM 614 C CA . PRO A 1 82 ? -0.164 2.609 10.792 1.00 90.81 82 PRO A CA 1
ATOM 615 C C . PRO A 1 82 ? 0.382 4.036 10.621 1.00 90.81 82 PRO A C 1
ATOM 617 O O . PRO A 1 82 ? 0.061 4.899 11.435 1.00 90.81 82 PRO A O 1
ATOM 620 N N . VAL A 1 83 ? 1.144 4.323 9.556 1.00 88.31 83 VAL A N 1
ATOM 621 C CA . VAL A 1 83 ? 1.660 5.678 9.262 1.00 88.31 83 VAL A CA 1
ATOM 622 C C . VAL A 1 83 ? 0.519 6.669 9.013 1.00 88.31 83 VAL A C 1
ATOM 624 O O . VAL A 1 83 ? 0.614 7.841 9.377 1.00 88.31 83 VAL A O 1
ATOM 627 N N . ILE A 1 84 ? -0.598 6.198 8.452 1.00 81.94 84 ILE A N 1
ATOM 628 C CA . ILE A 1 84 ? -1.812 7.001 8.239 1.00 81.94 84 ILE A CA 1
ATOM 629 C C . ILE A 1 84 ? -2.327 7.582 9.565 1.00 81.94 84 ILE A C 1
ATOM 631 O O . ILE A 1 84 ? -2.754 8.739 9.599 1.00 81.94 84 ILE A O 1
ATOM 635 N N . SER A 1 85 ? -2.243 6.799 10.645 1.00 73.00 85 SER A N 1
ATOM 636 C CA . SER A 1 85 ? -2.745 7.138 11.982 1.00 73.00 85 SER A CA 1
ATOM 637 C C . SER A 1 85 ? -1.844 8.105 12.755 1.00 73.00 85 SER A C 1
ATOM 639 O O . SER A 1 85 ? -2.319 8.763 13.670 1.00 73.00 85 SER A O 1
ATOM 641 N N . MET A 1 86 ? -0.571 8.266 12.374 1.00 68.88 86 MET A N 1
ATOM 642 C CA . MET A 1 86 ? 0.375 9.159 13.075 1.00 68.88 86 MET A CA 1
ATOM 643 C C . MET A 1 86 ? -0.027 10.647 13.010 1.00 68.88 86 MET A C 1
ATOM 645 O O . MET A 1 86 ? 0.496 11.472 13.752 1.00 68.88 86 MET A O 1
ATOM 649 N N . ASN A 1 87 ? -0.980 10.995 12.142 1.00 58.53 87 ASN A N 1
ATOM 650 C CA . ASN A 1 87 ? -1.376 12.373 11.842 1.00 58.53 87 ASN A CA 1
ATOM 651 C C . ASN A 1 87 ? -2.532 12.904 12.706 1.00 58.53 87 ASN A C 1
ATOM 653 O O . ASN A 1 87 ? -2.907 14.066 12.559 1.00 58.53 87 ASN A O 1
ATOM 657 N N . SER A 1 88 ? -3.138 12.079 13.570 1.00 52.16 88 SER A N 1
ATOM 658 C CA . SER A 1 88 ? -4.285 12.496 14.394 1.00 52.16 88 SER A CA 1
ATOM 659 C C . SER A 1 88 ? -3.910 13.150 15.729 1.00 52.16 88 SER A C 1
ATOM 661 O O . SER A 1 88 ? -4.796 13.674 16.400 1.00 52.16 88 SER A O 1
ATOM 663 N N . GLU A 1 89 ? -2.634 13.134 16.131 1.00 50.81 89 GLU A N 1
ATOM 664 C CA . GLU A 1 89 ? -2.221 13.497 17.500 1.00 50.81 89 GLU A CA 1
ATOM 665 C C . GLU A 1 89 ? -1.484 14.847 17.632 1.00 50.81 89 GLU A C 1
ATOM 667 O O . GLU A 1 89 ? -1.393 15.388 18.737 1.00 50.81 89 GLU A O 1
ATOM 672 N N . SER A 1 90 ? -0.986 15.445 16.542 1.00 53.62 90 SER A N 1
ATOM 673 C CA . SER A 1 90 ? -0.162 16.665 16.612 1.00 53.62 90 SER A CA 1
ATOM 674 C C . SER A 1 90 ? -1.001 17.950 16.701 1.00 53.62 90 SER A C 1
ATOM 676 O O . SER A 1 90 ? -1.800 18.241 15.809 1.00 53.62 90 SER A O 1
ATOM 678 N N . LYS A 1 91 ? -0.782 18.758 17.750 1.00 52.78 91 LYS A N 1
ATOM 679 C CA . LYS A 1 91 ? -1.455 20.057 17.979 1.00 52.78 91 LYS A CA 1
ATOM 680 C C . LYS A 1 91 ? -0.806 21.245 17.249 1.00 52.78 91 LYS A C 1
ATOM 682 O O . LYS A 1 91 ? -1.398 22.324 17.228 1.00 52.78 91 LYS A O 1
ATOM 687 N N . ASP A 1 92 ? 0.365 21.053 16.642 1.00 61.84 92 ASP A N 1
ATOM 688 C CA . ASP A 1 92 ? 1.102 22.104 15.938 1.00 61.84 92 ASP A CA 1
ATOM 689 C C . ASP A 1 92 ? 0.683 22.212 14.462 1.00 61.84 92 ASP A C 1
ATOM 691 O O . ASP A 1 92 ? 0.574 21.222 13.735 1.00 61.84 92 ASP A O 1
ATOM 695 N N . GLN A 1 93 ? 0.438 23.444 13.996 1.00 61.62 93 GLN A N 1
ATOM 696 C CA . GLN A 1 93 ? -0.085 23.711 12.645 1.00 61.62 93 GLN A CA 1
ATOM 697 C C . GLN A 1 93 ? 0.869 23.271 11.518 1.00 61.62 93 GLN A C 1
ATOM 699 O O . GLN A 1 93 ? 0.413 22.924 10.425 1.00 61.62 93 GLN A O 1
ATOM 704 N N . THR A 1 94 ? 2.184 23.296 11.757 1.00 63.25 94 THR A N 1
ATOM 705 C CA . THR A 1 94 ? 3.203 22.860 10.787 1.00 63.25 94 THR A CA 1
ATOM 706 C C . THR A 1 94 ? 3.176 21.350 10.599 1.00 63.25 94 THR A C 1
ATOM 708 O O . THR A 1 94 ? 3.108 20.878 9.461 1.00 63.25 94 THR A O 1
ATOM 711 N N . ASP A 1 95 ? 3.118 20.610 11.702 1.00 62.78 95 ASP A N 1
ATOM 712 C CA . ASP A 1 95 ? 3.109 19.147 11.727 1.00 62.78 95 ASP A CA 1
ATOM 713 C C . ASP A 1 95 ? 1.810 18.608 11.135 1.00 62.78 95 ASP A C 1
ATOM 715 O O . ASP A 1 95 ? 1.827 17.673 10.337 1.00 62.78 95 ASP A O 1
ATOM 719 N N . PHE A 1 96 ? 0.691 19.296 11.384 1.00 71.88 96 PHE A N 1
ATOM 720 C CA . PHE A 1 96 ? -0.583 19.006 10.732 1.00 71.88 96 PHE A CA 1
ATOM 721 C C . PHE A 1 96 ? -0.493 19.095 9.195 1.00 71.88 96 PHE A C 1
ATOM 723 O O . PHE A 1 96 ? -1.038 18.254 8.474 1.00 71.88 96 PHE A O 1
ATOM 730 N N . SER A 1 97 ? 0.230 20.089 8.660 1.00 81.38 97 SER A N 1
ATOM 731 C CA . SER A 1 97 ? 0.414 20.235 7.208 1.00 81.38 97 SER A CA 1
ATOM 732 C C . SER A 1 97 ? 1.302 19.144 6.610 1.00 81.38 97 SER A C 1
ATOM 734 O O . SER A 1 97 ? 1.054 18.713 5.480 1.00 81.38 97 SER A O 1
ATOM 736 N N . VAL A 1 98 ? 2.354 18.723 7.318 1.00 83.44 98 VAL A N 1
ATOM 737 C CA . VAL A 1 98 ? 3.233 17.630 6.871 1.00 83.44 98 VAL A CA 1
ATOM 738 C C . VAL A 1 98 ? 2.488 16.303 6.945 1.00 83.44 98 VAL A C 1
ATOM 740 O O . VAL A 1 98 ? 2.496 15.546 5.975 1.00 83.44 98 VAL A O 1
ATOM 743 N N . GLY A 1 99 ? 1.743 16.077 8.023 1.00 85.12 99 GLY A N 1
ATOM 744 C CA . GLY A 1 99 ? 0.956 14.871 8.209 1.00 85.12 99 GLY A CA 1
ATOM 745 C C . GLY A 1 99 ? -0.115 14.666 7.139 1.00 85.12 99 GLY A C 1
ATOM 746 O O . GLY A 1 99 ? -0.255 13.571 6.599 1.00 85.12 99 GLY A O 1
ATOM 747 N N . LEU A 1 100 ? -0.809 15.732 6.721 1.00 87.19 100 LEU A N 1
ATOM 748 C CA . LEU A 1 100 ? -1.767 15.646 5.612 1.00 87.19 100 LEU A CA 1
ATOM 749 C C . LEU A 1 100 ? -1.093 15.304 4.272 1.00 87.19 100 LEU A C 1
ATOM 751 O O . LEU A 1 100 ? -1.650 14.559 3.464 1.00 87.19 100 LEU A O 1
ATOM 755 N N . LYS A 1 101 ? 0.109 15.835 4.018 1.00 91.06 101 LYS A N 1
ATOM 756 C CA . LYS A 1 101 ? 0.878 15.486 2.813 1.00 91.06 101 LYS A CA 1
ATOM 757 C C . LYS A 1 101 ? 1.314 14.027 2.855 1.00 91.06 101 LYS A C 1
ATOM 759 O O . LYS A 1 101 ? 1.150 13.333 1.859 1.00 91.06 101 LYS A O 1
ATOM 764 N N . MET A 1 102 ? 1.802 13.563 4.003 1.00 91.12 102 MET A N 1
ATOM 765 C CA . MET A 1 102 ? 2.174 12.166 4.207 1.00 91.12 102 MET A CA 1
ATOM 766 C C . MET A 1 102 ? 0.974 11.240 4.016 1.00 91.12 102 MET A C 1
ATOM 768 O O . MET A 1 102 ? 1.077 10.276 3.268 1.00 91.12 102 MET A O 1
ATOM 772 N N . TYR A 1 103 ? -0.185 11.572 4.592 1.00 91.88 103 TYR A N 1
ATOM 773 C CA . TYR A 1 103 ? -1.435 10.842 4.375 1.00 91.88 103 TYR A CA 1
ATOM 774 C C . TYR A 1 103 ? -1.741 10.668 2.883 1.00 91.88 103 TYR A C 1
ATOM 776 O O . TYR A 1 103 ? -1.970 9.549 2.428 1.00 91.88 103 TYR A O 1
ATOM 784 N N . ASN A 1 104 ? -1.718 11.761 2.112 1.00 93.50 104 ASN A N 1
ATOM 785 C CA . ASN A 1 104 ? -2.000 11.712 0.677 1.00 93.50 104 ASN A CA 1
ATOM 786 C C . ASN A 1 104 ? -0.964 10.873 -0.078 1.00 93.50 104 ASN A C 1
ATOM 788 O O . ASN A 1 104 ? -1.329 10.088 -0.949 1.00 93.50 104 ASN A O 1
ATOM 792 N N . GLU A 1 105 ? 0.311 10.996 0.280 1.00 95.62 105 GLU A N 1
ATOM 793 C CA . GLU A 1 105 ? 1.380 10.239 -0.365 1.00 95.62 105 GLU A CA 1
ATOM 794 C C . GLU A 1 105 ? 1.263 8.733 -0.088 1.00 95.62 105 GLU A C 1
ATOM 796 O O . GLU A 1 105 ? 1.424 7.923 -0.998 1.00 95.62 105 GLU A O 1
ATOM 801 N N . VAL A 1 106 ? 0.874 8.341 1.132 1.00 96.75 106 VAL A N 1
ATOM 802 C CA . VAL A 1 106 ? 0.555 6.940 1.443 1.00 96.75 106 VAL A CA 1
ATOM 803 C C . VAL A 1 106 ? -0.608 6.448 0.578 1.00 96.75 106 VAL A C 1
ATOM 805 O O . VAL A 1 106 ? -0.523 5.360 0.010 1.00 96.75 106 VAL A O 1
ATOM 808 N N . GLN A 1 107 ? -1.675 7.240 0.419 1.00 97.00 107 GLN A N 1
ATOM 809 C CA . GLN A 1 107 ? -2.788 6.875 -0.467 1.00 97.00 107 GLN A CA 1
ATOM 810 C C . GLN A 1 107 ? -2.325 6.653 -1.914 1.00 97.00 107 GLN A C 1
ATOM 812 O O . GLN A 1 107 ? -2.776 5.708 -2.565 1.00 97.00 107 GLN A O 1
ATOM 817 N N . HIS A 1 108 ? -1.383 7.466 -2.397 1.00 97.56 108 HIS A N 1
ATOM 818 C CA . HIS A 1 108 ? -0.776 7.285 -3.713 1.00 97.56 108 HIS A CA 1
ATOM 819 C C . HIS A 1 108 ? 0.041 5.992 -3.816 1.00 97.56 108 HIS A C 1
ATOM 821 O O . HIS A 1 108 ? -0.153 5.260 -4.783 1.00 97.56 108 HIS A O 1
ATOM 827 N N . CYS A 1 109 ? 0.847 5.635 -2.807 1.00 98.25 109 CYS A N 1
ATOM 828 C CA . CYS A 1 109 ? 1.531 4.334 -2.766 1.00 98.25 109 CYS A CA 1
ATOM 829 C C . CYS A 1 109 ? 0.548 3.166 -2.946 1.00 98.25 109 CYS A C 1
ATOM 831 O O . CYS A 1 109 ? 0.776 2.270 -3.759 1.00 98.25 109 CYS A O 1
ATOM 833 N N . PHE A 1 110 ? -0.562 3.182 -2.203 1.00 98.56 110 PHE A N 1
ATOM 834 C CA . PHE A 1 110 ? -1.582 2.137 -2.288 1.00 98.56 110 PHE A CA 1
ATOM 835 C C . PHE A 1 110 ? -2.307 2.130 -3.638 1.00 98.56 110 PHE A C 1
ATOM 837 O O . PHE A 1 110 ? -2.603 1.055 -4.156 1.00 98.56 110 PHE A O 1
ATOM 844 N N . LEU A 1 111 ? -2.562 3.297 -4.235 1.00 98.50 111 LEU A N 1
ATOM 845 C CA . LEU A 1 111 ? -3.138 3.383 -5.577 1.00 98.50 111 LEU A CA 1
ATOM 846 C C . LEU A 1 111 ? -2.197 2.787 -6.628 1.00 98.50 111 LEU A C 1
ATOM 848 O O . LEU A 1 111 ? -2.652 1.978 -7.429 1.00 98.50 111 LEU A O 1
ATOM 852 N N . THR A 1 112 ? -0.901 3.114 -6.596 1.00 98.38 112 THR A N 1
ATOM 853 C CA . THR A 1 112 ? 0.106 2.540 -7.505 1.00 98.38 112 THR A CA 1
ATOM 854 C C . THR A 1 112 ? 0.100 1.014 -7.452 1.00 98.38 112 THR A C 1
ATOM 856 O O . THR A 1 112 ? 0.094 0.363 -8.493 1.00 98.38 112 THR A O 1
ATOM 859 N N . VAL A 1 113 ? 0.035 0.432 -6.251 1.00 98.62 113 VAL A N 1
ATOM 860 C CA . VAL A 1 113 ? -0.068 -1.026 -6.089 1.00 98.62 113 VAL A CA 1
ATOM 861 C C . VAL A 1 113 ? -1.410 -1.549 -6.600 1.00 98.62 113 VAL A C 1
ATOM 863 O O . VAL A 1 113 ? -1.441 -2.551 -7.307 1.00 98.62 113 VAL A O 1
ATOM 866 N N . GLY A 1 114 ? -2.515 -0.871 -6.294 1.00 98.38 114 GLY A N 1
ATOM 867 C CA . GLY A 1 114 ? -3.859 -1.290 -6.694 1.00 98.38 114 GLY A CA 1
ATOM 868 C C . GLY A 1 114 ? -4.122 -1.235 -8.199 1.00 98.38 114 GLY A C 1
ATOM 869 O O . GLY A 1 114 ? -4.962 -1.985 -8.685 1.00 98.38 114 GLY A O 1
ATOM 870 N N . LEU A 1 115 ? -3.391 -0.403 -8.945 1.00 97.56 115 LEU A N 1
ATOM 871 C CA . LEU A 1 115 ? -3.438 -0.387 -10.411 1.00 97.56 115 LEU A CA 1
ATOM 872 C C . LEU A 1 115 ? -2.816 -1.644 -11.040 1.00 97.56 115 LEU A C 1
ATOM 874 O O . LEU A 1 115 ? -3.136 -1.967 -12.180 1.00 97.56 115 LEU A O 1
ATOM 878 N N . VAL A 1 116 ? -1.945 -2.348 -10.310 1.00 98.00 116 VAL A N 1
ATOM 879 C CA . VAL A 1 116 ? -1.235 -3.545 -10.790 1.00 98.00 116 VAL A CA 1
ATOM 880 C C . VAL A 1 116 ? -1.793 -4.826 -10.171 1.00 98.00 116 VAL A C 1
ATOM 882 O O . VAL A 1 116 ? -1.999 -5.812 -10.872 1.00 98.00 116 VAL A O 1
ATOM 885 N N . TYR A 1 117 ? -2.080 -4.798 -8.870 1.00 98.50 117 TYR A N 1
ATOM 886 C CA . TYR A 1 117 ? -2.536 -5.937 -8.072 1.00 98.50 117 TYR A CA 1
ATOM 887 C C . TYR A 1 117 ? -3.859 -5.622 -7.352 1.00 98.50 117 TYR A C 1
ATOM 889 O O . TYR A 1 117 ? -3.909 -5.630 -6.117 1.00 98.50 117 TYR A O 1
ATOM 897 N N . PRO A 1 118 ? -4.949 -5.296 -8.076 1.00 98.12 118 PRO A N 1
ATOM 898 C CA . PRO A 1 118 ? -6.193 -4.849 -7.452 1.00 98.12 118 PRO A CA 1
ATOM 899 C C . PRO A 1 118 ? -6.802 -5.910 -6.529 1.00 98.12 118 PRO A C 1
ATOM 901 O O . PRO A 1 118 ? -7.340 -5.572 -5.473 1.00 98.12 118 PRO A O 1
ATOM 904 N N . ASP A 1 119 ? -6.722 -7.183 -6.905 1.00 97.88 119 ASP A N 1
ATOM 905 C CA . ASP A 1 119 ? -7.409 -8.272 -6.210 1.00 97.88 119 ASP A CA 1
ATOM 906 C C . ASP A 1 119 ? -6.680 -8.675 -4.932 1.00 97.88 119 ASP A C 1
ATOM 908 O O . ASP A 1 119 ? -7.293 -8.725 -3.860 1.00 97.88 119 ASP A O 1
ATOM 912 N N . ASP A 1 120 ? -5.364 -8.863 -5.024 1.00 98.62 120 ASP A N 1
ATOM 913 C CA . ASP A 1 120 ? -4.514 -9.148 -3.873 1.00 98.62 120 ASP A CA 1
ATOM 914 C C . ASP A 1 120 ? -4.526 -7.992 -2.872 1.00 98.62 120 ASP A C 1
ATOM 916 O O . ASP A 1 120 ? -4.652 -8.212 -1.663 1.00 98.62 120 ASP A O 1
ATOM 920 N N . LEU A 1 121 ? -4.491 -6.744 -3.361 1.00 98.69 121 LEU A N 1
ATOM 921 C CA . LEU A 1 121 ? -4.566 -5.574 -2.494 1.00 98.69 121 LEU A CA 1
ATOM 922 C C . LEU A 1 121 ? -5.901 -5.504 -1.747 1.00 98.69 121 LEU A C 1
ATOM 924 O O . LEU A 1 121 ? -5.918 -5.212 -0.549 1.00 98.69 121 LEU A O 1
ATOM 928 N N . PHE A 1 122 ? -7.017 -5.787 -2.423 1.00 98.44 122 PHE A N 1
ATOM 929 C CA . PHE A 1 122 ? -8.326 -5.814 -1.774 1.00 98.44 122 PHE A CA 1
ATOM 930 C C . PHE A 1 122 ? -8.360 -6.840 -0.637 1.00 98.44 122 PHE A C 1
ATOM 932 O O . PHE A 1 122 ? -8.754 -6.511 0.485 1.00 98.44 122 PHE A O 1
ATOM 939 N N . LEU A 1 123 ? -7.911 -8.070 -0.907 1.00 97.94 123 LEU A N 1
ATOM 940 C CA . LEU A 1 123 ? -7.872 -9.139 0.091 1.00 97.94 123 LEU A CA 1
ATOM 941 C C . LEU A 1 123 ? -6.939 -8.796 1.253 1.00 97.94 123 LEU A C 1
ATOM 943 O O . LEU A 1 123 ? -7.305 -8.999 2.411 1.00 97.94 123 LEU A O 1
ATOM 947 N N . PHE A 1 124 ? -5.770 -8.224 0.968 1.00 98.12 124 PHE A N 1
ATOM 948 C CA . PHE A 1 124 ? -4.837 -7.750 1.984 1.00 98.12 124 PHE A CA 1
ATOM 949 C C . PHE A 1 124 ? -5.488 -6.724 2.921 1.00 98.12 124 PHE A C 1
ATOM 951 O O . PHE A 1 124 ? -5.432 -6.888 4.141 1.00 98.12 124 PHE A O 1
ATOM 958 N N . LEU A 1 125 ? -6.149 -5.698 2.375 1.00 97.56 125 LEU A N 1
ATOM 959 C CA . LEU A 1 125 ? -6.791 -4.642 3.165 1.00 97.56 125 LEU A CA 1
ATOM 960 C C . LEU A 1 125 ? -7.961 -5.179 3.999 1.00 97.56 125 LEU A C 1
ATOM 962 O O . LEU A 1 125 ? -8.057 -4.878 5.188 1.00 97.56 125 LEU A O 1
ATOM 966 N N . VAL A 1 126 ? -8.814 -6.024 3.411 1.00 96.00 126 VAL A N 1
ATOM 967 C CA . VAL A 1 126 ? -9.922 -6.671 4.132 1.00 96.00 126 VAL A CA 1
ATOM 968 C C . VAL A 1 126 ? -9.400 -7.564 5.259 1.00 96.00 126 VAL A C 1
ATOM 970 O O . VAL A 1 126 ? -9.938 -7.538 6.366 1.00 96.00 126 VAL A O 1
ATOM 973 N N . ASN A 1 127 ? -8.323 -8.316 5.025 1.00 95.06 127 ASN A N 1
ATOM 974 C CA . ASN A 1 127 ? -7.692 -9.123 6.067 1.00 95.06 127 ASN A CA 1
ATOM 975 C C . ASN A 1 127 ? -7.098 -8.252 7.177 1.00 95.06 127 ASN A C 1
ATOM 977 O O . ASN A 1 127 ? -7.255 -8.581 8.350 1.00 95.06 127 ASN A O 1
ATOM 981 N N . LYS A 1 128 ? -6.495 -7.105 6.846 1.00 93.38 128 LYS A N 1
ATOM 982 C CA . LYS A 1 128 ? -6.002 -6.150 7.849 1.00 93.38 128 LYS A CA 1
ATOM 983 C C . LYS A 1 128 ? -7.127 -5.597 8.723 1.00 93.38 128 LYS A C 1
ATOM 985 O O . LYS A 1 128 ? -6.935 -5.506 9.930 1.00 93.38 128 LYS A O 1
ATOM 990 N N . CYS A 1 129 ? -8.316 -5.361 8.165 1.00 91.06 129 CYS A N 1
ATOM 991 C CA . CYS A 1 129 ? -9.501 -5.022 8.959 1.00 91.06 129 CYS A CA 1
ATOM 992 C C . CYS A 1 129 ? -9.929 -6.141 9.926 1.00 91.06 129 CYS A C 1
ATOM 994 O O . CYS A 1 129 ? -10.526 -5.853 10.954 1.00 91.06 129 CYS A O 1
ATOM 996 N N . ARG A 1 130 ? -9.627 -7.412 9.637 1.00 87.44 130 ARG A N 1
ATOM 997 C CA . ARG A 1 130 ? -9.992 -8.557 10.494 1.00 87.44 130 ARG A CA 1
ATOM 998 C C . ARG A 1 130 ? -8.980 -8.838 11.610 1.00 87.44 130 ARG A C 1
ATOM 1000 O O . ARG A 1 130 ? -9.348 -9.476 12.593 1.00 87.44 130 ARG A O 1
ATOM 1007 N N . LEU A 1 131 ? -7.733 -8.374 11.470 1.00 83.12 131 LEU A N 1
ATOM 1008 C CA . LEU A 1 131 ? -6.659 -8.582 12.455 1.00 83.12 131 LEU A CA 1
ATOM 1009 C C . LEU A 1 131 ? -6.765 -7.676 13.691 1.00 83.12 131 LEU A C 1
ATOM 1011 O O . LEU A 1 131 ? -6.142 -7.979 14.702 1.00 83.12 131 LEU A O 1
ATOM 1015 N N . LYS A 1 132 ? -7.569 -6.605 13.632 1.00 74.56 132 LYS A N 1
ATOM 1016 C CA . LYS A 1 132 ? -7.945 -5.759 14.786 1.00 74.56 132 LYS A CA 1
ATOM 1017 C C . LYS A 1 132 ? -6.777 -5.078 15.506 1.00 74.56 132 LYS A C 1
ATOM 1019 O O . LYS A 1 132 ? -6.904 -4.648 16.647 1.00 74.56 132 LYS A O 1
ATOM 1024 N N . GLU A 1 133 ? -5.651 -4.912 14.826 1.00 83.56 133 GLU A N 1
ATOM 1025 C CA . GLU A 1 133 ? -4.623 -3.956 15.232 1.00 83.56 133 GLU A CA 1
ATOM 1026 C C . GLU A 1 133 ? -5.150 -2.548 14.939 1.00 83.56 133 GLU A C 1
ATOM 1028 O O . GLU A 1 133 ? -5.369 -2.219 13.773 1.00 83.56 133 GLU A O 1
ATOM 1033 N N . GLU A 1 134 ? -5.388 -1.729 15.965 1.00 84.19 134 GLU A N 1
ATOM 1034 C CA . GLU A 1 134 ? -6.144 -0.471 15.845 1.00 84.19 134 GLU A CA 1
ATOM 1035 C C . GLU A 1 134 ? -5.589 0.466 14.756 1.00 84.19 134 GLU A C 1
ATOM 1037 O O . GLU A 1 134 ? -6.310 0.832 13.823 1.00 84.19 134 GLU A O 1
ATOM 1042 N N . ALA A 1 135 ? -4.288 0.774 14.800 1.00 88.06 135 ALA A N 1
ATOM 1043 C CA . ALA A 1 135 ? -3.652 1.663 13.828 1.00 88.06 135 ALA A CA 1
ATOM 1044 C C . ALA A 1 135 ? -3.657 1.084 12.400 1.00 88.06 135 ALA A C 1
ATOM 1046 O O . ALA A 1 135 ? -4.001 1.788 11.450 1.00 88.06 135 ALA A O 1
ATOM 1047 N N . SER A 1 136 ? -3.335 -0.204 12.242 1.00 90.88 136 SER A N 1
ATOM 1048 C CA . SER A 1 136 ? -3.347 -0.891 10.943 1.00 90.88 136 SER A CA 1
ATOM 1049 C C . SER A 1 136 ? -4.762 -0.984 10.356 1.00 90.88 136 SER A C 1
ATOM 1051 O O . SER A 1 136 ? -4.954 -0.816 9.151 1.00 90.88 136 SER A O 1
ATOM 1053 N N . THR A 1 137 ? -5.762 -1.229 11.206 1.00 92.12 137 THR A N 1
ATOM 1054 C CA . THR A 1 137 ? -7.181 -1.334 10.838 1.00 92.12 137 THR A CA 1
ATOM 1055 C C . THR A 1 137 ? -7.715 0.014 10.373 1.00 92.12 137 THR A C 1
ATOM 1057 O O . THR A 1 137 ? -8.337 0.097 9.312 1.00 92.12 137 THR A O 1
ATOM 1060 N N . PHE A 1 138 ? -7.426 1.084 11.119 1.00 90.31 138 PHE A N 1
ATOM 1061 C CA . PHE A 1 138 ? -7.781 2.447 10.731 1.00 90.31 138 PHE A CA 1
ATOM 1062 C C . PHE A 1 138 ? -7.156 2.832 9.385 1.00 90.31 138 PHE A C 1
ATOM 1064 O O . PHE A 1 138 ? -7.855 3.313 8.486 1.00 90.31 138 PHE A O 1
ATOM 1071 N N . GLY A 1 139 ? -5.859 2.553 9.215 1.00 92.31 139 GLY A N 1
ATOM 1072 C CA . GLY A 1 139 ? -5.154 2.758 7.955 1.00 92.31 139 GLY A CA 1
ATOM 1073 C C . GLY A 1 139 ? -5.815 2.013 6.795 1.00 92.31 139 GLY A C 1
ATOM 1074 O O . GLY A 1 139 ? -6.076 2.609 5.749 1.00 92.31 139 GLY A O 1
ATOM 1075 N N . ALA A 1 140 ? -6.172 0.741 6.994 1.00 95.75 140 ALA A N 1
ATOM 1076 C CA . ALA A 1 140 ? -6.785 -0.084 5.956 1.00 95.75 140 ALA A CA 1
ATOM 1077 C C . ALA A 1 140 ? -8.149 0.467 5.523 1.00 95.75 140 ALA A C 1
ATOM 1079 O O . ALA A 1 140 ? -8.416 0.572 4.328 1.00 95.75 140 ALA A O 1
ATOM 1080 N N . LEU A 1 141 ? -8.983 0.900 6.473 1.00 93.81 141 LEU A N 1
ATOM 1081 C CA . LEU A 1 141 ? -10.274 1.532 6.184 1.00 93.81 141 LEU A CA 1
ATOM 1082 C C . LEU A 1 141 ? -10.115 2.858 5.428 1.00 93.81 141 LEU A C 1
ATOM 1084 O O . LEU A 1 141 ? -10.870 3.131 4.492 1.00 93.81 141 LEU A O 1
ATOM 1088 N N . CYS A 1 142 ? -9.118 3.669 5.796 1.00 94.19 142 CYS A N 1
ATOM 1089 C CA . CYS A 1 142 ? -8.801 4.909 5.090 1.00 94.19 142 CYS A CA 1
ATOM 1090 C C . CYS A 1 142 ? -8.394 4.644 3.634 1.00 94.19 142 CYS A C 1
ATOM 1092 O O . CYS A 1 142 ? -8.893 5.315 2.729 1.00 94.19 142 CYS A O 1
ATOM 1094 N N . VAL A 1 143 ? -7.531 3.650 3.405 1.00 97.19 143 VAL A N 1
ATOM 1095 C CA . VAL A 1 143 ? -7.114 3.227 2.059 1.00 97.19 143 VAL A CA 1
ATOM 1096 C C . VAL A 1 143 ? -8.288 2.672 1.259 1.00 97.19 143 VAL A C 1
ATOM 1098 O O . VAL A 1 143 ? -8.509 3.092 0.127 1.00 97.19 143 VAL A O 1
ATOM 1101 N N . LEU A 1 144 ? -9.100 1.790 1.844 1.00 96.75 144 LEU A N 1
ATOM 1102 C CA . LEU A 1 144 ? -10.294 1.243 1.193 1.00 96.75 144 LEU A CA 1
ATOM 1103 C C . LEU A 1 144 ? -11.249 2.357 0.753 1.00 96.75 144 LEU A C 1
ATOM 1105 O O . LEU A 1 144 ? -11.675 2.381 -0.400 1.00 96.75 144 LEU A O 1
ATOM 1109 N N . LYS A 1 145 ? -11.532 3.329 1.630 1.00 94.62 145 LYS A N 1
ATOM 1110 C CA . LYS A 1 145 ? -12.358 4.501 1.301 1.00 94.62 145 LYS A CA 1
ATOM 1111 C C . LYS A 1 145 ? -11.788 5.293 0.121 1.00 94.62 145 LYS A C 1
ATOM 1113 O O . LYS A 1 145 ? -12.550 5.753 -0.728 1.00 94.62 145 LYS A O 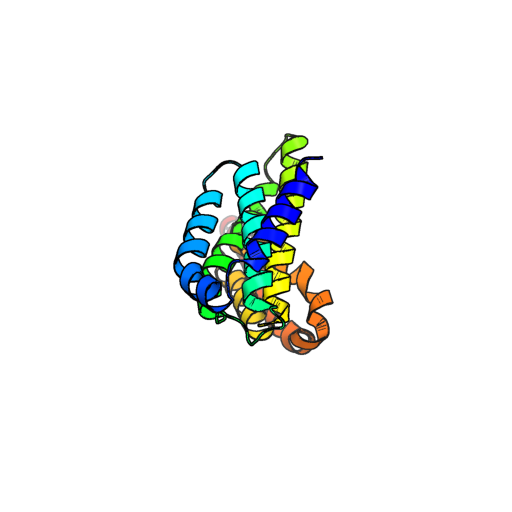1
ATOM 1118 N N . HIS A 1 146 ? -10.470 5.475 0.074 1.00 95.44 146 HIS A N 1
ATOM 1119 C CA . HIS A 1 146 ? -9.810 6.190 -1.013 1.00 95.44 146 HIS A CA 1
ATOM 1120 C C . HIS A 1 146 ? -9.860 5.409 -2.335 1.00 95.44 146 HIS A C 1
ATOM 1122 O O . HIS A 1 146 ? -10.153 5.991 -3.382 1.00 95.44 146 HIS A O 1
ATOM 1128 N N . LEU A 1 147 ? -9.601 4.103 -2.299 1.00 97.62 147 LEU A N 1
ATOM 1129 C CA . LEU A 1 147 ? -9.440 3.278 -3.495 1.00 97.62 147 LEU A CA 1
ATOM 1130 C C . LEU A 1 147 ? -10.752 2.772 -4.092 1.00 97.62 147 LEU A C 1
ATOM 1132 O O . LEU A 1 147 ? -10.824 2.643 -5.308 1.00 97.62 147 LEU A O 1
ATOM 1136 N N . LEU A 1 148 ? -11.802 2.555 -3.295 1.00 95.88 148 LEU A N 1
ATOM 1137 C CA . LEU A 1 148 ? -13.106 2.068 -3.770 1.00 95.88 148 LEU A CA 1
ATOM 1138 C C . LEU A 1 148 ? -13.643 2.784 -5.024 1.00 95.88 148 LEU A C 1
ATOM 1140 O O . LEU A 1 148 ? -13.983 2.097 -5.987 1.00 95.88 148 LEU A O 1
ATOM 1144 N N . PRO A 1 149 ? -13.718 4.130 -5.076 1.00 96.19 149 PRO A N 1
ATOM 1145 C CA . PRO A 1 149 ? -14.175 4.810 -6.288 1.00 96.19 149 PRO A CA 1
ATOM 1146 C C . PRO A 1 149 ? -13.170 4.719 -7.448 1.00 96.19 149 PRO A C 1
ATOM 1148 O O . PRO A 1 149 ? -13.572 4.780 -8.606 1.00 96.19 149 PRO A O 1
ATOM 1151 N N . ARG A 1 150 ? -11.871 4.576 -7.153 1.00 97.81 150 ARG A N 1
ATOM 1152 C CA . ARG A 1 150 ? -10.774 4.589 -8.138 1.00 97.81 150 ARG A CA 1
ATOM 1153 C C . ARG A 1 150 ? -10.553 3.231 -8.804 1.00 97.81 150 ARG A C 1
ATOM 1155 O O . ARG A 1 150 ? -10.153 3.192 -9.957 1.00 97.81 150 ARG A O 1
ATOM 1162 N N . LEU A 1 151 ? -10.836 2.142 -8.092 1.00 97.44 151 LEU A N 1
ATOM 1163 C CA . LEU A 1 151 ? -10.684 0.753 -8.544 1.00 97.44 151 LEU A CA 1
ATOM 1164 C C . LEU A 1 151 ? -12.047 0.059 -8.684 1.00 97.44 151 LEU A C 1
ATOM 1166 O O . LEU A 1 151 ? -12.170 -1.152 -8.499 1.00 97.44 151 LEU A O 1
ATOM 1170 N N . SER A 1 152 ? -13.092 0.838 -8.976 1.00 95.56 152 SER A N 1
ATOM 1171 C CA . SER A 1 152 ? -14.480 0.369 -8.963 1.00 95.56 152 SER A CA 1
ATOM 1172 C C . SER A 1 152 ? -14.718 -0.812 -9.905 1.00 95.56 152 SER A C 1
ATOM 1174 O O . SER A 1 152 ? -15.386 -1.761 -9.508 1.00 95.56 152 SER A O 1
ATOM 1176 N N . GLU A 1 153 ? -14.113 -0.812 -11.094 1.00 96.25 153 GLU A N 1
ATOM 1177 C CA . GLU A 1 153 ? -14.219 -1.906 -12.067 1.00 96.25 153 GLU A CA 1
ATOM 1178 C C . GLU A 1 153 ? -13.748 -3.252 -11.490 1.00 96.25 153 GLU A C 1
ATOM 1180 O O . GLU A 1 153 ? -14.453 -4.253 -11.594 1.00 96.25 153 GLU A O 1
ATOM 1185 N N . ALA A 1 154 ? -12.607 -3.270 -10.794 1.00 96.88 154 ALA A N 1
ATOM 1186 C CA . ALA A 1 154 ? -12.051 -4.490 -10.209 1.00 96.88 154 ALA A CA 1
ATOM 1187 C C . ALA A 1 154 ? -12.733 -4.899 -8.888 1.00 96.88 154 ALA A C 1
ATOM 1189 O O . ALA A 1 154 ? -12.758 -6.080 -8.518 1.00 96.88 154 ALA A O 1
ATOM 1190 N N . TRP A 1 155 ? -13.254 -3.927 -8.132 1.00 97.69 155 TRP A N 1
ATOM 1191 C CA . TRP A 1 155 ? -13.705 -4.138 -6.751 1.00 97.69 155 TRP A CA 1
ATOM 1192 C C . TRP A 1 155 ? -15.219 -4.218 -6.580 1.00 97.69 155 TRP A C 1
ATOM 1194 O O . TRP A 1 155 ? -15.667 -4.696 -5.538 1.00 97.69 155 TRP A O 1
ATOM 1204 N N . HIS A 1 156 ? -16.024 -3.810 -7.567 1.00 94.62 156 HIS A N 1
ATOM 1205 C CA . HIS A 1 156 ? -17.484 -3.745 -7.427 1.00 94.62 156 HIS A CA 1
ATOM 1206 C C . HIS A 1 156 ? -18.099 -5.067 -6.935 1.00 94.62 156 HIS A C 1
ATOM 1208 O O . HIS A 1 156 ? -18.849 -5.080 -5.960 1.00 94.62 156 HIS A O 1
ATOM 1214 N N . GLY A 1 157 ? -17.707 -6.197 -7.534 1.00 95.50 157 GLY A N 1
ATOM 1215 C CA . GLY A 1 157 ? -18.180 -7.528 -7.132 1.00 95.50 157 GLY A CA 1
ATOM 1216 C C . GLY A 1 157 ? -17.673 -8.010 -5.765 1.00 95.50 157 GLY A C 1
ATOM 1217 O O . GLY A 1 157 ? -18.207 -8.972 -5.220 1.00 95.50 157 GLY A O 1
ATOM 1218 N N . LYS A 1 158 ? -16.664 -7.347 -5.187 1.00 95.75 158 LYS A N 1
ATOM 1219 C CA . LYS A 1 158 ? -16.033 -7.717 -3.910 1.00 95.75 158 LYS A CA 1
ATOM 1220 C C . LYS A 1 158 ? -16.567 -6.916 -2.717 1.00 95.75 158 LYS A C 1
ATOM 1222 O O . LYS A 1 158 ? -16.297 -7.278 -1.573 1.00 95.75 158 LYS A O 1
ATOM 1227 N N . ILE A 1 159 ? -17.369 -5.870 -2.953 1.00 93.19 159 ILE A N 1
ATOM 1228 C CA . ILE A 1 159 ? -17.977 -5.026 -1.906 1.00 93.19 159 ILE A CA 1
ATOM 1229 C C . ILE A 1 159 ? -18.672 -5.838 -0.792 1.00 93.19 159 ILE A C 1
ATOM 1231 O O . ILE A 1 159 ? -18.489 -5.476 0.373 1.00 93.19 159 ILE A O 1
ATOM 1235 N N . PRO A 1 160 ? -19.404 -6.943 -1.061 1.00 95.31 160 PRO A N 1
ATOM 1236 C CA . PRO A 1 160 ? -20.007 -7.747 0.006 1.00 95.31 160 PRO A CA 1
ATOM 1237 C C . PRO A 1 160 ? -19.003 -8.263 1.052 1.00 95.31 160 PRO A C 1
ATOM 1239 O O . PRO A 1 160 ? -19.316 -8.247 2.242 1.00 95.31 160 PRO A O 1
ATOM 1242 N N . LEU A 1 161 ? -17.785 -8.639 0.639 1.00 94.69 161 LEU A N 1
ATOM 1243 C CA . LEU A 1 161 ? -16.722 -9.099 1.547 1.00 94.69 161 LEU A CA 1
ATOM 1244 C C . LEU A 1 161 ? -16.228 -7.974 2.464 1.00 94.69 161 LEU A C 1
ATOM 1246 O O . LEU A 1 161 ? -15.964 -8.193 3.646 1.00 94.69 161 LEU A O 1
ATOM 1250 N N . LEU A 1 162 ? -16.128 -6.754 1.929 1.00 92.75 162 LEU A N 1
ATOM 1251 C CA . LEU A 1 162 ? -15.791 -5.578 2.728 1.00 92.75 162 LEU A CA 1
ATOM 1252 C C . LEU A 1 162 ? -16.894 -5.275 3.749 1.00 92.75 162 LEU A C 1
ATOM 1254 O O . LEU A 1 162 ? -16.600 -5.014 4.914 1.00 92.75 162 LEU A O 1
ATOM 1258 N N . VAL A 1 163 ? -18.160 -5.331 3.329 1.00 92.50 163 VAL A N 1
ATOM 1259 C CA . VAL A 1 163 ? -19.307 -5.103 4.219 1.00 92.50 163 VAL A CA 1
ATOM 1260 C C . VAL A 1 163 ? -19.307 -6.099 5.378 1.00 92.50 163 VAL A C 1
ATOM 1262 O O . VAL A 1 163 ? -19.540 -5.700 6.516 1.00 92.50 163 VAL A O 1
ATOM 1265 N N . GLU A 1 164 ? -19.021 -7.374 5.119 1.00 93.25 164 GLU A N 1
ATOM 1266 C CA . GLU A 1 164 ? -18.889 -8.397 6.160 1.00 93.25 164 GLU A CA 1
ATOM 1267 C C . GLU A 1 164 ? -17.769 -8.064 7.159 1.00 93.25 164 GLU A C 1
ATOM 1269 O O . GLU A 1 164 ? -17.994 -8.081 8.370 1.00 93.25 164 GLU A O 1
ATOM 1274 N N . ALA A 1 165 ? -16.581 -7.693 6.669 1.00 89.56 165 ALA A N 1
ATOM 1275 C CA . ALA A 1 165 ? -15.458 -7.331 7.532 1.00 89.56 165 ALA A CA 1
ATOM 1276 C C . ALA A 1 165 ? -15.764 -6.104 8.411 1.00 89.56 165 ALA A C 1
ATOM 1278 O O . ALA A 1 165 ? -15.473 -6.114 9.606 1.00 89.56 165 ALA A O 1
ATOM 1279 N N . VAL A 1 166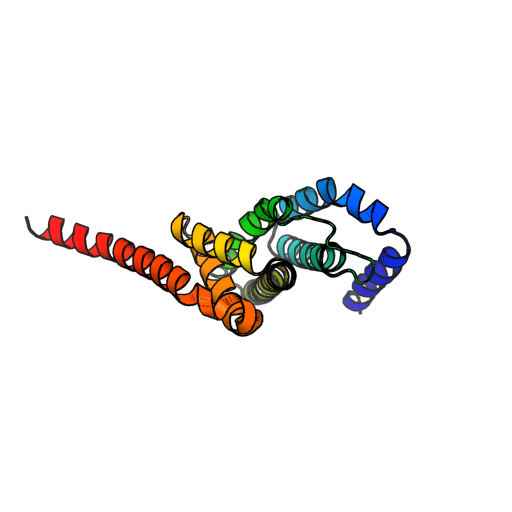 ? -16.409 -5.073 7.854 1.00 87.94 166 VAL A N 1
ATOM 1280 C CA . VAL A 1 166 ? -16.813 -3.874 8.610 1.00 87.94 166 VAL A CA 1
ATOM 1281 C C . VAL A 1 166 ? -17.896 -4.196 9.641 1.00 87.94 166 VAL A C 1
ATOM 1283 O O . VAL A 1 166 ? -17.835 -3.695 10.762 1.00 87.94 166 VAL A O 1
ATOM 1286 N N . LYS A 1 167 ? -18.875 -5.046 9.308 1.00 88.19 167 LYS A N 1
ATOM 1287 C CA . LYS A 1 167 ? -19.898 -5.486 10.272 1.00 88.19 167 LYS A CA 1
ATOM 1288 C C . LYS A 1 167 ? -19.276 -6.202 11.467 1.00 88.19 167 LYS A C 1
ATOM 1290 O O . LYS A 1 167 ? -19.608 -5.862 12.598 1.00 88.19 167 LYS A O 1
ATOM 1295 N N . SER A 1 168 ? -18.338 -7.119 11.222 1.00 86.81 168 SER A N 1
ATOM 1296 C CA . SER A 1 168 ? -17.631 -7.838 12.290 1.00 86.81 168 SER A CA 1
ATOM 1297 C C . SER A 1 168 ? -16.898 -6.887 13.245 1.00 86.81 168 SER A C 1
ATOM 1299 O O . SER A 1 168 ? -16.958 -7.080 14.457 1.00 86.81 168 SER A O 1
ATOM 1301 N N . LEU A 1 169 ? -16.280 -5.822 12.720 1.00 83.88 169 LEU A N 1
ATOM 1302 C CA . LEU A 1 169 ? -15.660 -4.778 13.543 1.00 83.88 169 LEU A CA 1
ATOM 1303 C C . LEU A 1 169 ? -16.683 -4.048 14.427 1.00 83.88 169 LEU A C 1
ATOM 1305 O O . LEU A 1 169 ? -16.454 -3.853 15.620 1.00 83.88 169 LEU A O 1
ATOM 1309 N N . LEU A 1 170 ? -17.825 -3.652 13.859 1.00 80.88 170 LEU A N 1
ATOM 1310 C CA . LEU A 1 170 ? -18.870 -2.928 14.591 1.00 80.88 170 LEU A CA 1
ATOM 1311 C C . LEU A 1 170 ? -19.515 -3.779 15.691 1.00 80.88 170 LEU A C 1
ATOM 1313 O O . LEU A 1 170 ? -19.792 -3.267 16.775 1.00 80.88 170 LEU A O 1
ATOM 1317 N N . GLU A 1 171 ? -19.752 -5.064 15.428 1.00 81.12 171 GLU A N 1
ATOM 1318 C CA . GLU A 1 171 ? -20.318 -5.993 16.410 1.00 81.12 171 GLU A CA 1
ATOM 1319 C C . GLU A 1 171 ? -19.412 -6.152 17.635 1.00 81.12 171 GLU A C 1
ATOM 1321 O O . GLU A 1 171 ? -19.907 -6.174 18.761 1.00 81.12 171 GLU A O 1
ATOM 1326 N N . GLU A 1 172 ? -18.093 -6.183 17.454 1.00 67.06 172 GLU A N 1
ATOM 1327 C CA . GLU A 1 172 ? -17.135 -6.284 18.557 1.00 67.06 172 GLU A CA 1
ATOM 1328 C C . GLU A 1 172 ? -16.959 -4.999 19.357 1.00 67.06 172 GLU A C 1
ATOM 1330 O O . GLU A 1 172 ? -16.936 -5.047 20.589 1.00 67.06 172 GLU A O 1
ATOM 1335 N N . HIS A 1 173 ? -16.909 -3.839 18.700 1.00 62.97 173 HIS A N 1
ATOM 1336 C CA . HIS A 1 173 ? -16.960 -2.568 19.427 1.00 62.97 173 HIS A CA 1
ATOM 1337 C C . HIS A 1 173 ? -18.261 -2.441 20.239 1.00 62.97 173 HIS A C 1
ATOM 1339 O O . HIS A 1 173 ? -18.277 -1.834 21.310 1.00 62.97 173 HIS A O 1
ATOM 1345 N N . ASN A 1 174 ? -19.340 -3.085 19.783 1.00 61.31 174 ASN A N 1
ATOM 1346 C CA . ASN A 1 174 ? -20.588 -3.205 20.529 1.00 61.31 174 ASN A CA 1
ATOM 1347 C C . ASN A 1 174 ? -20.525 -4.282 21.634 1.00 61.31 174 ASN A C 1
ATOM 1349 O O . ASN A 1 174 ? -21.185 -4.137 22.659 1.00 61.31 174 ASN A O 1
ATOM 1353 N N . LEU A 1 175 ? -19.691 -5.326 21.522 1.00 61.16 175 LEU A N 1
ATOM 1354 C CA . LEU A 1 175 ? -19.481 -6.283 22.618 1.00 61.16 175 LEU A CA 1
ATOM 1355 C C . LEU A 1 175 ? -18.938 -5.611 23.881 1.00 61.16 175 LEU A C 1
ATOM 1357 O O . LEU A 1 175 ? -19.311 -6.038 24.966 1.00 61.16 175 LEU A O 1
ATOM 1361 N N . GLY A 1 176 ? -18.137 -4.546 23.776 1.00 62.09 176 GLY A N 1
ATOM 1362 C CA . GLY A 1 176 ? -17.744 -3.740 24.941 1.00 62.09 176 GLY A CA 1
ATOM 1363 C C . GLY A 1 176 ? -18.953 -3.137 25.667 1.00 62.09 176 GLY A C 1
ATOM 1364 O O . GLY A 1 176 ? -19.058 -3.233 26.889 1.00 62.09 176 GLY A O 1
ATOM 1365 N N . VAL A 1 177 ? -19.921 -2.616 24.907 1.00 57.84 177 VAL A N 1
ATOM 1366 C CA . VAL A 1 177 ? -21.202 -2.111 25.428 1.00 57.84 177 VAL A CA 1
ATOM 1367 C C . VAL A 1 177 ? -22.049 -3.252 25.997 1.00 57.84 177 VAL A C 1
ATOM 1369 O O . VAL A 1 177 ? -22.590 -3.130 27.091 1.00 57.84 177 VAL A O 1
ATOM 1372 N N . ARG A 1 178 ? -22.127 -4.399 25.313 1.00 57.50 178 ARG A N 1
ATOM 1373 C CA . ARG A 1 178 ? -22.870 -5.579 25.792 1.00 57.50 178 ARG A CA 1
ATOM 1374 C C . ARG A 1 178 ? -22.258 -6.194 27.050 1.00 57.50 178 ARG A C 1
ATOM 1376 O O . ARG A 1 178 ? -23.006 -6.632 27.918 1.00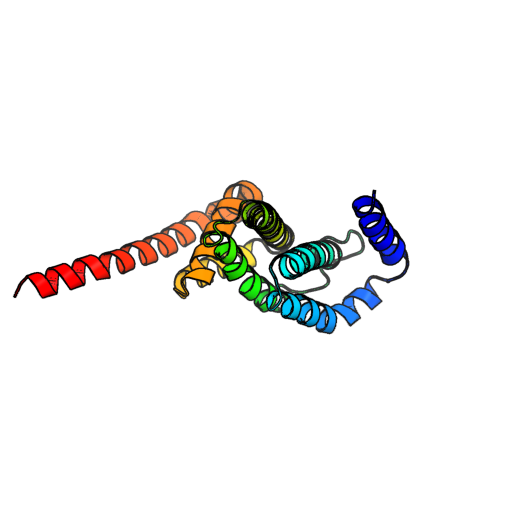 57.50 178 ARG A O 1
ATOM 1383 N N . LYS A 1 179 ? -20.930 -6.212 27.161 1.00 60.44 179 LYS A N 1
ATOM 1384 C CA . LYS A 1 179 ? -20.192 -6.689 28.333 1.00 60.44 179 LYS A CA 1
ATOM 1385 C C . LYS A 1 179 ? -20.417 -5.754 29.521 1.00 60.44 179 LYS A C 1
ATOM 1387 O O . LYS A 1 179 ? -20.828 -6.229 30.575 1.00 60.44 179 LYS A O 1
ATOM 1392 N N . ALA A 1 180 ? -20.290 -4.442 29.317 1.00 58.41 180 ALA A N 1
ATOM 1393 C CA . ALA A 1 180 ? -20.610 -3.442 30.336 1.00 58.41 180 ALA A CA 1
ATOM 1394 C C . ALA A 1 180 ? -22.077 -3.528 30.800 1.00 58.41 180 ALA A C 1
ATOM 1396 O O . ALA A 1 180 ? -22.349 -3.452 31.993 1.00 58.41 180 ALA A O 1
ATOM 1397 N N . LEU A 1 181 ? -23.025 -3.760 29.884 1.00 50.66 181 LEU A N 1
ATOM 1398 C CA . LEU A 1 181 ? -24.433 -3.985 30.229 1.00 50.66 181 LEU A CA 1
ATOM 1399 C C . LEU A 1 181 ? -24.651 -5.295 31.002 1.00 50.66 181 LEU A C 1
ATOM 1401 O O . LEU A 1 181 ? -25.463 -5.319 31.922 1.00 50.66 181 LEU A O 1
ATOM 1405 N N . SER A 1 182 ? -23.931 -6.372 30.669 1.00 62.78 182 SER A N 1
ATOM 1406 C CA . SER A 1 182 ? -24.019 -7.638 31.412 1.00 62.78 182 SER A CA 1
ATOM 1407 C C . SER A 1 182 ? -23.423 -7.553 32.820 1.00 62.78 182 SER A C 1
ATOM 1409 O O . SER A 1 182 ? -23.950 -8.171 33.737 1.00 62.78 182 SER A O 1
ATOM 1411 N N . GLU A 1 183 ? -22.370 -6.754 33.009 1.00 58.44 183 GLU A N 1
ATOM 1412 C CA . GLU A 1 183 ? -21.737 -6.511 34.312 1.00 58.44 183 GLU A CA 1
ATOM 1413 C C . GLU A 1 183 ? -22.549 -5.525 35.166 1.00 58.44 183 GLU A C 1
ATOM 1415 O O . GLU A 1 183 ? -22.615 -5.681 36.379 1.00 58.44 183 GLU A O 1
ATOM 1420 N N . ALA A 1 184 ? -23.235 -4.563 34.539 1.00 46.78 184 ALA A N 1
ATOM 1421 C CA . ALA A 1 184 ? -24.171 -3.653 35.204 1.00 46.78 184 ALA A CA 1
ATOM 1422 C C . ALA A 1 184 ? -25.533 -4.297 35.544 1.00 46.78 184 ALA A C 1
ATOM 1424 O O . ALA A 1 184 ? -26.391 -3.636 36.124 1.00 46.78 184 ALA A O 1
ATOM 1425 N N . SER A 1 185 ? -25.748 -5.561 35.162 1.00 46.94 185 SER A N 1
ATOM 1426 C CA . SER A 1 185 ? -26.977 -6.320 35.439 1.00 46.94 185 SER A CA 1
ATOM 1427 C C . SER A 1 185 ? -26.875 -7.230 36.679 1.00 46.94 185 SER A C 1
ATOM 1429 O O . SER A 1 185 ? -27.701 -8.133 36.822 1.00 46.94 185 SER A O 1
ATOM 1431 N N . TYR A 1 186 ? -25.895 -7.004 37.565 1.00 40.28 186 TYR A N 1
ATOM 1432 C CA . TYR A 1 186 ? -25.749 -7.678 38.865 1.00 40.28 186 TYR A CA 1
ATOM 1433 C C . TYR A 1 186 ? -25.820 -6.698 40.037 1.00 40.28 186 TYR A C 1
ATOM 1435 O O . TYR A 1 186 ? -25.161 -5.637 39.963 1.00 40.28 186 TYR A O 1
#

InterPro domains:
  IPR011989 Armadillo-like helical [G3DSA:1.25.10.10] (1-184)
  IPR045206 Maestro heat-like repeat-containing protein [PTHR23120] (8-111)
  IPR055408 MROH2B-like, HEAT-repeats domain [PF23210] (19-181)

Sequence (186 aa):
MVRVASVEALGQMVGLITRTQLKAALPRLVPTILELYKKDLDVAFLATCSLHNLLNASLLSESGPPMLDFEDLTLTLGTLLPVISMNSESKDQTDFSVGLKMYNEVQHCFLTVGLVYPDDLFLFLVNKCRLKEEASTFGALCVLKHLLPRLSEAWHGKIPLLVEAVKSLLEEHNLGVRKALSEASY

Radius of gyration: 19.09 Å; chains: 1; bounding box: 48×38×59 Å

pLDDT: mean 83.57, std 17.48, range [38.66, 98.69]